Protein AF-A0A3N9N6G2-F1 (afdb_monomer_lite)

Radius of gyration: 34.11 Å; chains: 1; bounding box: 82×52×96 Å

pLDDT: mean 83.51, std 13.24, range [39.28, 97.5]

Foldseek 3Di:
DPPDDPDPVLVVQLVVQLVLLVVVVVVLVVVVVVCVVVVHDDDPLSVVVSVVLSVLLSVLLSVLLCCLQPVLCVVQVDPVCVVCSVVVSVVVLVVSLVVSLVVVCVVCVVRDDPPDDPVVSNVSSVVSNVVSNVVSVVVVVVVVVVVVVVVVVVVVVVVVVVVVVVVVVVPDVVVVVVVVVVVVVVVVVVVVVVVD

Sequence (196 aa):
MISKYKINTHLTILFAALLLGLLFEVQTIVKMTDVIKMGKPIESSWILDSIWSFVVSVFVFYLTAAFNLFWKKHFFTSARFRKLNPMLIIAANILLFFMLSVLSTILFESRYDKQIPIIYYSFEIWITFLFAILFAHILIFIKKARTAEIDNAHLKEEKAKAELASLKEQISPHFLFNTLSSLSSVIRQDDKKSSL

Secondary structure (DSSP, 8-state):
---S----HHHHHHHHHHHHHHHHHHHHHHHHHHHHHTTPPPPHHHHHHHHHHHHHHHHHHHHHHHIIIIIHHHHH--GGGTTTHHHHHHHHHHHHHHHHHHHHHHHHHTT--TTS-HHHHHHHHHHHHHHHHHHHHHHHHHHHHHHHHHHHHHHHHHHHHHHHHHHHHHS-HHHHHHHHHHHHHHHHHHHHHTT-

Structure (mmCIF, N/CA/C/O backbone):
data_AF-A0A3N9N6G2-F1
#
_entry.id   AF-A0A3N9N6G2-F1
#
loop_
_atom_site.group_PDB
_atom_site.id
_atom_site.type_symbol
_atom_site.label_atom_id
_atom_site.label_alt_id
_atom_site.label_comp_id
_atom_site.label_asym_id
_atom_site.label_entity_id
_atom_site.label_seq_id
_atom_site.pdbx_PDB_ins_code
_atom_site.Cartn_x
_atom_site.Cartn_y
_atom_site.Cartn_z
_atom_site.occupancy
_atom_site.B_iso_or_equiv
_atom_site.auth_seq_id
_atom_site.auth_comp_id
_atom_site.auth_asym_id
_atom_site.auth_atom_id
_atom_site.pdbx_PDB_model_num
ATOM 1 N N . MET A 1 1 ? -28.207 0.114 9.275 1.00 39.28 1 MET A N 1
ATOM 2 C CA . MET A 1 1 ? -28.312 0.035 7.797 1.00 39.28 1 MET A CA 1
ATOM 3 C C . MET A 1 1 ? -27.064 0.641 7.112 1.00 39.28 1 MET A C 1
ATOM 5 O O . MET A 1 1 ? -27.195 1.523 6.280 1.00 39.28 1 MET A O 1
ATOM 9 N N . ILE A 1 2 ? -25.839 0.179 7.434 1.00 42.59 2 ILE A N 1
ATOM 10 C CA . ILE A 1 2 ? -24.564 0.715 6.877 1.00 42.59 2 ILE A CA 1
ATOM 11 C C . ILE A 1 2 ? -23.693 -0.438 6.340 1.00 42.59 2 ILE A C 1
ATOM 13 O O . ILE A 1 2 ? -22.539 -0.620 6.709 1.00 42.59 2 ILE A O 1
ATOM 17 N N . SER A 1 3 ? -24.271 -1.278 5.482 1.00 46.22 3 SER A N 1
ATOM 18 C CA . SER A 1 3 ? -23.558 -2.382 4.823 1.00 46.22 3 SER A CA 1
ATOM 19 C C . SER A 1 3 ? -23.883 -2.403 3.332 1.00 46.22 3 SER A C 1
ATOM 21 O O . SER A 1 3 ? -24.397 -3.393 2.820 1.00 46.22 3 SER A O 1
ATOM 23 N N . LYS A 1 4 ? -23.639 -1.290 2.627 1.00 43.94 4 LYS A N 1
ATOM 24 C CA . LYS A 1 4 ? -23.872 -1.237 1.172 1.00 43.94 4 LYS A CA 1
ATOM 25 C C . LYS A 1 4 ? -22.621 -1.133 0.304 1.00 43.94 4 LYS A C 1
ATOM 27 O O . LYS A 1 4 ? -22.723 -1.365 -0.888 1.00 43.94 4 LYS A O 1
ATOM 32 N N . TYR A 1 5 ? -21.437 -0.918 0.883 1.00 50.91 5 TYR A N 1
ATOM 33 C CA . TYR A 1 5 ? -20.182 -0.945 0.124 1.00 50.91 5 TYR A CA 1
ATOM 34 C C . TYR A 1 5 ? -19.070 -1.601 0.940 1.00 50.91 5 TYR A C 1
ATOM 36 O O . TYR A 1 5 ? -18.279 -0.939 1.614 1.00 50.91 5 TYR A O 1
ATOM 44 N N . LYS A 1 6 ? -19.004 -2.936 0.895 1.00 64.62 6 LYS A N 1
ATOM 45 C CA . LYS A 1 6 ? -17.801 -3.655 1.323 1.00 64.62 6 LYS A CA 1
ATOM 46 C C . LYS A 1 6 ? -16.747 -3.415 0.243 1.00 64.62 6 LYS A C 1
ATOM 48 O O . LYS A 1 6 ? -16.761 -4.078 -0.787 1.00 64.62 6 LYS A O 1
ATOM 53 N N . ILE A 1 7 ? -15.889 -2.415 0.449 1.00 72.94 7 ILE A N 1
ATOM 54 C CA . ILE A 1 7 ? -14.795 -2.085 -0.475 1.00 72.94 7 ILE A CA 1
ATOM 55 C C . ILE A 1 7 ? -13.968 -3.354 -0.715 1.00 72.94 7 ILE A C 1
ATOM 57 O O . ILE A 1 7 ? -13.361 -3.900 0.215 1.00 72.94 7 ILE A O 1
ATOM 61 N N . ASN A 1 8 ? -13.966 -3.837 -1.959 1.00 87.62 8 ASN A N 1
ATOM 62 C CA . ASN A 1 8 ? -13.168 -4.990 -2.349 1.00 87.62 8 ASN A CA 1
ATOM 63 C C . ASN A 1 8 ? -11.691 -4.585 -2.321 1.00 87.62 8 ASN A C 1
ATOM 65 O O . ASN A 1 8 ? -11.211 -3.895 -3.214 1.00 87.62 8 ASN A O 1
ATOM 69 N N . THR A 1 9 ? -10.974 -5.020 -1.283 1.00 89.50 9 THR A N 1
ATOM 70 C CA . THR A 1 9 ? -9.581 -4.609 -1.058 1.00 89.50 9 THR A CA 1
ATOM 71 C C . THR A 1 9 ? -8.663 -5.064 -2.200 1.00 89.50 9 THR A C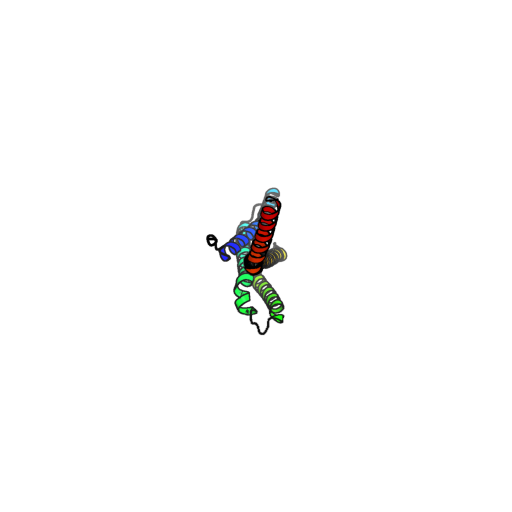 1
ATOM 73 O O . THR A 1 9 ? -7.745 -4.326 -2.533 1.00 89.50 9 THR A O 1
ATOM 76 N N . HIS A 1 10 ? -8.925 -6.205 -2.851 1.00 92.31 10 HIS A N 1
ATOM 77 C CA . HIS A 1 10 ? -8.147 -6.635 -4.023 1.00 92.31 10 HIS A CA 1
ATOM 78 C C . HIS A 1 10 ? -8.336 -5.691 -5.210 1.00 92.31 10 HIS A C 1
ATOM 80 O O . HIS A 1 10 ? -7.358 -5.303 -5.841 1.00 92.31 10 HIS A O 1
ATOM 86 N N . LEU A 1 11 ? -9.575 -5.261 -5.460 1.00 93.50 11 LEU A N 1
ATOM 87 C CA . LEU A 1 11 ? -9.868 -4.286 -6.508 1.00 93.50 11 LEU A CA 1
ATOM 88 C C . LEU A 1 11 ? -9.222 -2.928 -6.202 1.00 93.50 11 LEU A C 1
ATOM 90 O O . LEU A 1 11 ? -8.688 -2.291 -7.100 1.00 93.50 11 LEU A O 1
ATOM 94 N N . THR A 1 12 ? -9.213 -2.505 -4.934 1.00 93.94 12 THR A N 1
ATOM 95 C CA . THR A 1 12 ? -8.538 -1.265 -4.516 1.00 93.94 12 THR A CA 1
ATOM 96 C C . THR A 1 12 ? -7.026 -1.336 -4.731 1.00 93.94 12 THR A C 1
ATOM 98 O O . THR A 1 12 ? -6.439 -0.356 -5.179 1.00 93.94 12 THR A O 1
ATOM 101 N N . ILE A 1 13 ? -6.395 -2.483 -4.443 1.00 95.75 13 ILE A N 1
ATOM 102 C CA . ILE A 1 13 ? -4.966 -2.697 -4.723 1.00 95.75 13 ILE A CA 1
ATOM 103 C C . ILE A 1 13 ? -4.713 -2.634 -6.227 1.00 95.75 13 ILE A C 1
ATOM 105 O O . ILE A 1 13 ? -3.811 -1.920 -6.647 1.00 95.75 13 ILE A O 1
ATOM 109 N N . LEU A 1 14 ? -5.509 -3.349 -7.029 1.00 96.19 14 LEU A N 1
ATOM 110 C CA . LEU A 1 14 ? -5.346 -3.374 -8.482 1.00 96.19 14 LEU A CA 1
ATOM 111 C C . LEU A 1 14 ? -5.496 -1.972 -9.080 1.00 96.19 14 LEU A C 1
ATOM 113 O O . LEU A 1 14 ? -4.673 -1.563 -9.887 1.00 96.19 14 LEU A O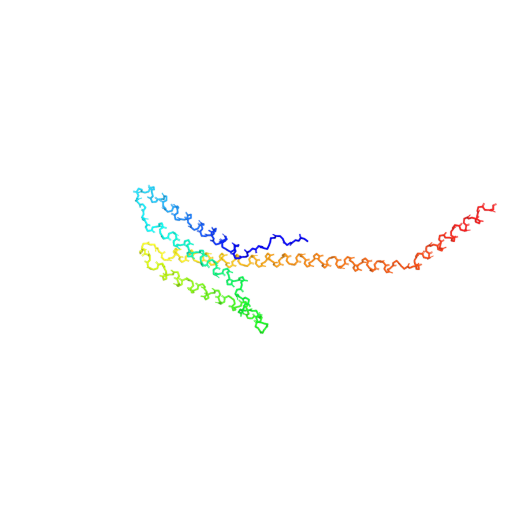 1
ATOM 117 N N . PHE A 1 15 ? -6.499 -1.210 -8.646 1.00 96.50 15 PHE A N 1
ATOM 118 C CA . PHE A 1 15 ? -6.701 0.158 -9.115 1.00 96.50 15 PHE A CA 1
ATOM 119 C C . PHE A 1 15 ? -5.511 1.067 -8.772 1.00 96.50 15 PHE A C 1
ATOM 121 O O . PHE A 1 15 ? -5.034 1.801 -9.631 1.00 96.50 15 PHE A O 1
ATOM 128 N N . ALA A 1 16 ? -4.983 0.978 -7.547 1.00 96.31 16 ALA A N 1
ATOM 129 C CA . ALA A 1 16 ? -3.791 1.729 -7.151 1.00 96.31 16 ALA A CA 1
ATOM 130 C C . ALA A 1 16 ? -2.538 1.307 -7.940 1.00 96.31 16 ALA A C 1
ATOM 132 O O . ALA A 1 16 ? -1.756 2.166 -8.341 1.00 96.31 16 ALA A O 1
ATOM 133 N N . ALA A 1 17 ? -2.379 0.007 -8.203 1.00 96.88 17 ALA A N 1
ATOM 134 C CA . ALA A 1 17 ? -1.288 -0.535 -9.008 1.00 96.88 17 ALA A CA 1
ATOM 135 C C . ALA A 1 17 ? -1.333 -0.003 -10.447 1.00 96.88 17 ALA A C 1
ATOM 137 O O . ALA A 1 17 ? -0.318 0.456 -10.959 1.00 96.88 17 ALA A O 1
ATOM 138 N N . LEU A 1 18 ? -2.517 -0.011 -11.072 1.00 97.06 18 LEU A N 1
ATOM 139 C CA . LEU A 1 18 ? -2.725 0.512 -12.425 1.00 97.06 18 LEU A CA 1
ATOM 140 C C . LEU A 1 18 ? -2.417 2.011 -12.499 1.00 97.06 18 LEU A C 1
ATOM 142 O O . LEU A 1 18 ? -1.742 2.443 -13.426 1.00 97.06 18 LEU A O 1
ATOM 146 N N . LEU A 1 19 ? -2.865 2.800 -11.517 1.00 96.12 19 LEU A N 1
ATOM 147 C CA . LEU A 1 19 ? -2.565 4.234 -11.468 1.00 96.12 19 LEU A CA 1
ATOM 148 C C . LEU A 1 19 ? -1.063 4.507 -11.351 1.00 96.12 19 LEU A C 1
ATOM 150 O O . LEU A 1 19 ? -0.551 5.369 -12.060 1.00 96.12 19 LEU A O 1
ATOM 154 N N . LEU A 1 20 ? -0.358 3.780 -10.479 1.00 94.62 20 LEU A N 1
ATOM 155 C CA . LEU A 1 20 ? 1.085 3.954 -10.324 1.00 94.62 20 LEU A CA 1
ATOM 156 C C . LEU A 1 20 ? 1.848 3.500 -11.576 1.00 94.62 20 LEU A C 1
ATOM 158 O O . LEU A 1 20 ? 2.748 4.207 -12.014 1.00 94.62 20 LEU A O 1
ATOM 162 N N . GLY A 1 21 ? 1.451 2.379 -12.184 1.00 93.25 21 GLY A N 1
ATOM 163 C CA . GLY A 1 21 ? 2.019 1.917 -13.452 1.00 93.25 21 GLY A CA 1
ATOM 164 C C . GLY A 1 21 ? 1.850 2.953 -14.566 1.00 93.25 21 GLY A C 1
ATOM 165 O O . GLY A 1 21 ? 2.810 3.286 -15.251 1.00 93.25 21 GLY A O 1
ATOM 166 N N . LEU A 1 22 ? 0.658 3.550 -14.697 1.00 94.06 22 LEU A N 1
ATOM 167 C CA . LEU A 1 22 ? 0.399 4.598 -15.694 1.00 94.06 22 LEU A CA 1
ATOM 168 C C . LEU A 1 22 ? 1.258 5.853 -15.472 1.00 94.06 22 LEU A C 1
ATOM 170 O O . LEU A 1 22 ? 1.594 6.536 -16.436 1.00 94.06 22 LEU A O 1
ATOM 174 N N . LEU A 1 23 ? 1.627 6.165 -14.224 1.00 91.94 23 LEU A N 1
ATOM 175 C CA . LEU A 1 23 ? 2.530 7.282 -13.933 1.00 91.94 23 LEU A CA 1
ATOM 176 C C . LEU A 1 23 ? 3.950 7.036 -14.455 1.00 91.94 23 LEU A C 1
ATOM 178 O O . LEU A 1 23 ? 4.598 7.992 -14.881 1.00 91.94 23 LEU A O 1
ATOM 182 N N . PHE A 1 24 ? 4.432 5.791 -14.460 1.00 87.44 24 PHE A N 1
ATOM 183 C CA . PHE A 1 24 ? 5.741 5.473 -15.035 1.00 87.44 24 PHE A CA 1
ATOM 184 C C . PHE A 1 24 ? 5.753 5.621 -16.559 1.00 87.44 24 PHE A C 1
ATOM 186 O O . PHE A 1 24 ? 6.722 6.150 -17.107 1.00 87.44 24 PHE A O 1
ATOM 193 N N . GLU A 1 25 ? 4.644 5.306 -17.233 1.00 89.38 25 GLU A N 1
ATOM 194 C CA . GLU A 1 25 ? 4.525 5.472 -18.691 1.00 89.38 25 GLU A CA 1
ATOM 195 C C . GLU A 1 25 ? 4.683 6.925 -19.157 1.00 89.38 25 GLU A C 1
ATOM 197 O O . GLU A 1 25 ? 5.152 7.179 -20.269 1.00 89.38 25 GLU A O 1
ATOM 202 N N . VAL A 1 26 ? 4.379 7.902 -18.295 1.00 88.81 26 VAL A N 1
ATOM 203 C CA . VAL A 1 26 ? 4.604 9.327 -18.592 1.00 88.81 26 VAL A CA 1
ATOM 204 C C . VAL A 1 26 ? 6.073 9.590 -18.936 1.00 88.81 26 VAL A C 1
ATOM 206 O O . VAL A 1 26 ? 6.361 10.373 -19.842 1.00 88.81 26 VAL A O 1
ATOM 209 N N . GLN A 1 27 ? 7.014 8.911 -18.272 1.00 82.06 27 GLN A N 1
ATOM 210 C CA . GLN A 1 27 ? 8.443 9.083 -18.544 1.00 82.06 27 GLN A CA 1
ATOM 211 C C . GLN A 1 27 ? 8.830 8.573 -19.936 1.00 82.06 27 GLN A C 1
ATOM 213 O O . GLN A 1 27 ? 9.633 9.215 -20.617 1.00 82.06 27 GLN A O 1
ATOM 218 N N . THR A 1 28 ? 8.258 7.452 -20.384 1.00 82.94 28 THR A N 1
ATOM 219 C CA . THR A 1 28 ? 8.511 6.928 -21.734 1.00 82.94 28 THR A CA 1
ATOM 220 C C . THR A 1 28 ? 7.926 7.841 -22.802 1.00 82.94 28 THR A C 1
ATOM 222 O O . THR A 1 28 ? 8.599 8.13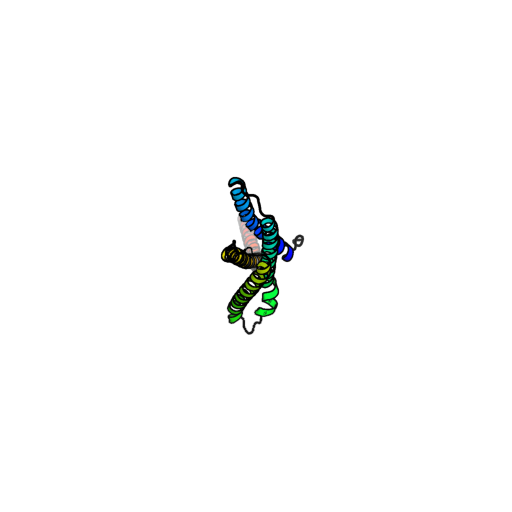0 -23.792 1.00 82.94 28 THR A O 1
ATOM 225 N N . ILE A 1 29 ? 6.719 8.367 -22.581 1.00 86.56 29 ILE A N 1
ATOM 226 C CA . ILE A 1 29 ? 6.085 9.317 -23.505 1.00 86.56 29 ILE A CA 1
ATOM 227 C C . ILE A 1 29 ? 6.966 10.558 -23.677 1.00 86.56 29 ILE A C 1
ATOM 229 O O . ILE A 1 29 ? 7.237 10.961 -24.807 1.00 86.56 29 ILE A O 1
ATOM 233 N N . VAL A 1 30 ? 7.480 11.133 -22.583 1.00 87.00 30 VAL A N 1
ATOM 234 C CA . VAL A 1 30 ? 8.389 12.291 -22.646 1.00 87.00 30 VAL A CA 1
ATOM 235 C C . VAL A 1 30 ? 9.632 11.968 -23.482 1.00 87.00 30 VAL A C 1
ATOM 237 O O . VAL A 1 30 ? 9.939 12.708 -24.419 1.00 87.00 30 VAL A O 1
ATOM 240 N N . LYS A 1 31 ? 10.285 10.823 -23.237 1.00 82.12 31 LYS A N 1
ATOM 241 C CA . LYS A 1 31 ? 11.450 10.380 -24.025 1.00 82.12 31 LYS A CA 1
ATOM 242 C C . LYS A 1 31 ? 11.126 10.245 -25.514 1.00 82.12 31 LYS A C 1
ATOM 244 O O . LYS A 1 31 ? 11.892 10.718 -26.350 1.00 82.12 31 LYS A O 1
ATOM 249 N N . MET A 1 32 ? 9.982 9.648 -25.850 1.00 83.88 32 MET A N 1
ATOM 250 C CA . MET A 1 32 ? 9.528 9.530 -27.238 1.00 83.88 32 MET A CA 1
ATOM 251 C C . MET A 1 32 ? 9.344 10.908 -27.880 1.00 83.88 32 MET A C 1
ATOM 253 O O . MET A 1 32 ? 9.795 11.113 -29.005 1.00 83.88 32 MET A O 1
ATOM 257 N N . THR A 1 33 ? 8.755 11.880 -27.171 1.00 86.81 33 THR A N 1
ATOM 258 C CA . THR A 1 33 ? 8.595 13.237 -27.721 1.00 86.81 33 THR A CA 1
ATOM 259 C C . THR A 1 33 ? 9.925 13.925 -28.007 1.00 86.81 33 THR A C 1
ATOM 261 O O . THR A 1 33 ? 10.044 14.612 -29.021 1.00 86.81 33 THR A O 1
ATOM 264 N N . ASP A 1 34 ? 10.939 13.727 -27.168 1.00 86.81 34 ASP A N 1
ATOM 265 C CA . ASP A 1 34 ? 12.257 14.328 -27.377 1.00 86.81 34 ASP A CA 1
ATOM 266 C C . ASP A 1 34 ? 12.996 13.694 -28.559 1.00 86.81 34 ASP A C 1
ATOM 268 O O . ASP A 1 34 ? 13.621 14.397 -29.351 1.00 86.81 34 ASP A O 1
ATOM 272 N N . VAL A 1 35 ? 12.853 12.384 -28.753 1.00 86.94 35 VAL A N 1
ATOM 273 C CA . VAL A 1 35 ? 13.439 11.654 -29.891 1.00 86.94 35 VAL A CA 1
ATOM 274 C C . VAL A 1 35 ? 12.811 12.095 -31.214 1.00 86.94 35 VAL A C 1
ATOM 276 O O . VAL A 1 35 ? 13.534 12.345 -32.182 1.00 86.94 35 VAL A O 1
ATOM 279 N N . ILE A 1 36 ? 11.487 12.280 -31.237 1.00 88.88 36 ILE A N 1
ATOM 280 C CA . ILE A 1 36 ? 10.770 12.825 -32.400 1.00 88.88 36 ILE A CA 1
ATOM 281 C C . ILE A 1 36 ? 11.268 14.241 -32.720 1.00 88.88 36 ILE A C 1
ATOM 283 O O . ILE A 1 36 ? 11.538 14.544 -33.882 1.00 88.88 36 ILE A O 1
ATOM 287 N N . LYS A 1 37 ? 11.447 15.106 -31.708 1.00 91.44 37 LYS A N 1
ATOM 288 C CA . LYS A 1 37 ? 12.005 16.462 -31.901 1.00 91.44 37 LYS A CA 1
ATOM 289 C C . LYS A 1 37 ? 13.426 16.438 -32.471 1.00 91.44 37 LYS A C 1
ATOM 291 O O . LYS A 1 37 ? 13.803 17.360 -33.185 1.00 91.44 37 LYS A O 1
ATOM 296 N N . MET A 1 38 ? 14.202 15.394 -32.181 1.00 90.75 38 MET A N 1
ATOM 297 C CA . MET A 1 38 ? 15.539 15.175 -32.747 1.00 90.75 38 MET A CA 1
ATOM 298 C C . MET A 1 38 ? 15.516 14.584 -34.169 1.00 90.75 38 MET A C 1
ATOM 300 O O . MET A 1 38 ? 16.581 14.309 -34.721 1.00 90.75 38 MET A O 1
ATOM 304 N N . GLY A 1 39 ? 14.338 14.358 -34.763 1.00 90.38 39 GLY A N 1
ATOM 305 C CA . GLY A 1 39 ? 14.191 13.786 -36.106 1.00 90.38 39 GLY A CA 1
ATOM 306 C C . GLY A 1 39 ? 14.578 12.307 -36.200 1.00 90.38 39 GLY A C 1
ATOM 307 O O . GLY A 1 39 ? 14.798 11.801 -37.300 1.00 90.38 39 GLY A O 1
ATOM 308 N N . LYS A 1 40 ? 14.692 11.611 -35.062 1.00 86.56 40 LYS A N 1
ATOM 309 C CA . LYS A 1 40 ? 15.024 10.185 -35.013 1.00 86.56 40 LYS A CA 1
ATOM 310 C C . LYS A 1 40 ? 13.747 9.334 -35.040 1.00 86.56 40 LYS A C 1
ATOM 312 O O . LYS A 1 40 ? 12.744 9.732 -34.443 1.00 86.56 40 LYS A O 1
ATOM 317 N N . PRO A 1 41 ? 13.761 8.167 -35.707 1.00 85.69 41 PRO A N 1
ATOM 318 C CA . PRO A 1 41 ? 12.630 7.248 -35.674 1.00 85.69 41 PRO A CA 1
ATOM 319 C C . PRO A 1 41 ? 12.453 6.651 -34.272 1.00 85.69 41 PRO A C 1
ATOM 321 O O . PRO A 1 41 ? 13.425 6.441 -33.549 1.00 85.69 41 PRO A O 1
ATOM 324 N N . ILE A 1 42 ? 11.203 6.361 -33.904 1.00 82.69 42 ILE A N 1
ATOM 325 C CA . ILE A 1 42 ? 10.883 5.630 -32.673 1.00 82.69 42 ILE A CA 1
ATOM 326 C C . ILE A 1 42 ? 11.155 4.148 -32.916 1.00 82.69 42 ILE A C 1
ATOM 328 O O . ILE A 1 42 ? 10.636 3.566 -33.870 1.00 82.69 42 ILE A O 1
ATOM 332 N N . GLU A 1 43 ? 11.937 3.529 -32.041 1.00 81.81 43 GLU A N 1
ATOM 333 C CA . GLU A 1 43 ? 12.186 2.093 -32.097 1.00 81.81 43 GLU A CA 1
ATOM 334 C C . GLU A 1 43 ? 10.979 1.315 -31.553 1.00 81.81 43 GLU A C 1
ATOM 336 O O . GLU A 1 43 ? 10.415 1.646 -30.508 1.00 81.81 43 GLU A O 1
ATOM 341 N N . SER A 1 44 ? 10.575 0.244 -32.242 1.00 77.75 44 SER A N 1
ATOM 342 C CA . SER A 1 44 ? 9.434 -0.588 -31.830 1.00 77.75 44 SER A CA 1
ATOM 343 C C . SER A 1 44 ? 9.658 -1.317 -30.499 1.00 77.75 44 SER A C 1
ATOM 345 O O . SER A 1 44 ? 8.689 -1.671 -29.827 1.00 77.75 44 SER A O 1
ATOM 347 N N . SER A 1 45 ? 10.918 -1.532 -30.110 1.00 80.38 45 SER A N 1
ATOM 348 C CA . SER A 1 45 ? 11.315 -2.088 -28.810 1.00 80.38 45 SER A CA 1
ATOM 349 C C . SER A 1 45 ? 10.778 -1.251 -27.652 1.00 80.38 45 SER A C 1
ATOM 351 O O . SER A 1 45 ? 10.241 -1.812 -26.703 1.00 80.38 45 SER A O 1
ATOM 353 N N . TRP A 1 46 ? 10.789 0.080 -27.765 1.00 80.75 46 TRP A N 1
ATOM 354 C CA . TRP A 1 46 ? 10.422 0.967 -26.656 1.00 80.75 46 TRP A CA 1
ATOM 355 C C . TRP A 1 46 ? 8.967 0.809 -26.224 1.00 80.75 46 TRP A C 1
ATOM 357 O O . TRP A 1 46 ? 8.668 0.874 -25.037 1.00 80.75 46 TRP A O 1
ATOM 367 N N . ILE A 1 47 ? 8.056 0.575 -27.174 1.00 82.75 47 ILE A N 1
ATOM 368 C CA . ILE A 1 47 ? 6.636 0.346 -26.872 1.00 82.75 47 ILE A CA 1
ATOM 369 C C . ILE A 1 47 ? 6.467 -0.982 -26.127 1.00 82.75 47 ILE A C 1
ATOM 371 O O . ILE A 1 47 ? 5.730 -1.056 -25.143 1.00 82.75 47 ILE A O 1
ATOM 375 N N . LEU A 1 48 ? 7.154 -2.030 -26.585 1.00 83.69 48 LEU A N 1
ATOM 376 C CA . LEU A 1 48 ? 7.097 -3.350 -25.960 1.00 83.69 48 LEU A CA 1
ATOM 377 C C . LEU A 1 48 ? 7.720 -3.342 -24.559 1.00 83.69 48 LEU A C 1
ATOM 379 O O . LEU A 1 48 ? 7.177 -3.988 -23.661 1.00 83.69 48 LEU A O 1
ATOM 383 N N . ASP A 1 49 ? 8.806 -2.596 -24.366 1.00 82.00 49 ASP A N 1
ATOM 384 C CA . ASP A 1 49 ? 9.476 -2.437 -23.074 1.00 82.00 49 ASP A CA 1
ATOM 385 C C . ASP A 1 49 ? 8.620 -1.639 -22.091 1.00 82.00 49 ASP A C 1
ATOM 387 O O . ASP A 1 49 ? 8.532 -2.010 -20.922 1.00 82.00 49 ASP A O 1
ATOM 391 N N . SER A 1 50 ? 7.916 -0.609 -22.569 1.00 85.62 50 SER A N 1
ATOM 392 C CA . SER A 1 50 ? 6.924 0.137 -21.786 1.00 85.62 50 SER A CA 1
ATOM 393 C C . SER A 1 50 ? 5.789 -0.761 -21.303 1.00 85.62 50 SER A C 1
ATOM 395 O O . SER A 1 50 ? 5.551 -0.885 -20.106 1.00 85.62 50 SER A O 1
ATOM 397 N N . ILE A 1 51 ? 5.133 -1.483 -22.219 1.00 88.62 51 ILE A N 1
ATOM 398 C CA . ILE A 1 51 ? 4.046 -2.409 -21.859 1.00 88.62 51 ILE A CA 1
ATOM 399 C C . ILE A 1 51 ? 4.539 -3.454 -20.852 1.00 88.62 51 ILE A C 1
ATOM 401 O O . ILE A 1 51 ? 3.822 -3.812 -19.916 1.00 88.62 51 ILE A O 1
ATOM 405 N N . TRP A 1 52 ? 5.764 -3.948 -21.027 1.00 87.44 52 TRP A N 1
ATOM 406 C CA . TRP A 1 52 ? 6.353 -4.905 -20.102 1.00 87.44 52 TRP A CA 1
ATOM 407 C C . TRP A 1 52 ? 6.619 -4.292 -18.722 1.00 87.44 52 TRP A C 1
ATOM 409 O O . TRP A 1 52 ? 6.237 -4.894 -17.716 1.00 87.44 52 TRP A O 1
ATOM 419 N N . SER A 1 53 ? 7.189 -3.086 -18.662 1.00 86.75 53 SER A N 1
ATOM 420 C CA . SER A 1 53 ? 7.425 -2.367 -17.404 1.00 86.75 53 SER A CA 1
ATOM 421 C C . SER A 1 53 ? 6.130 -2.092 -16.651 1.00 86.75 53 SER A C 1
ATOM 423 O O . SER A 1 53 ? 6.029 -2.380 -15.456 1.00 86.75 53 SER A O 1
ATOM 425 N N . PHE A 1 54 ? 5.083 -1.675 -17.364 1.00 91.88 54 PHE A N 1
ATOM 426 C CA . PHE A 1 54 ? 3.740 -1.527 -16.814 1.00 91.88 54 PHE A CA 1
ATOM 427 C C . PHE A 1 54 ? 3.225 -2.820 -16.166 1.00 91.88 54 PHE A C 1
ATOM 429 O O . PHE A 1 54 ? 2.746 -2.817 -15.031 1.00 91.88 54 PHE A O 1
ATOM 436 N N . VAL A 1 55 ? 3.335 -3.955 -16.861 1.00 92.31 55 VAL A N 1
ATOM 437 C CA . VAL A 1 55 ? 2.874 -5.249 -16.334 1.00 92.31 55 VAL A CA 1
ATOM 438 C C . VAL A 1 55 ? 3.676 -5.657 -15.095 1.00 92.31 55 VAL A C 1
ATOM 440 O O . VAL A 1 55 ? 3.089 -6.096 -14.099 1.00 92.31 55 VAL A O 1
ATOM 443 N N . VAL A 1 56 ? 5.001 -5.491 -15.124 1.00 90.50 56 VAL A N 1
ATOM 444 C CA . VAL A 1 56 ? 5.878 -5.836 -13.997 1.00 90.50 56 VAL A CA 1
ATOM 445 C C . VAL A 1 56 ? 5.607 -4.938 -12.791 1.00 90.50 56 VAL A C 1
ATOM 447 O O . VAL A 1 56 ? 5.482 -5.455 -11.679 1.00 90.50 56 VAL A O 1
ATOM 450 N N . SER A 1 57 ? 5.453 -3.626 -12.975 1.00 92.38 57 SER A N 1
ATOM 451 C CA . SER A 1 57 ? 5.162 -2.695 -11.877 1.00 92.38 57 SER A CA 1
ATOM 452 C C . SER A 1 57 ? 3.810 -2.997 -11.225 1.00 92.38 57 SER A C 1
ATOM 454 O O . SER A 1 57 ? 3.727 -3.091 -9.995 1.00 92.38 57 SER A O 1
ATOM 456 N N . VAL A 1 58 ? 2.767 -3.277 -12.016 1.00 95.50 58 VAL A N 1
ATOM 457 C CA . VAL A 1 58 ? 1.452 -3.691 -11.499 1.00 95.50 58 VAL A CA 1
ATOM 458 C C . VAL A 1 58 ? 1.562 -4.985 -10.687 1.00 95.50 58 VAL A C 1
ATOM 460 O O . VAL A 1 58 ? 1.000 -5.085 -9.591 1.00 95.50 58 VAL A O 1
ATOM 463 N N . PHE A 1 59 ? 2.316 -5.967 -11.187 1.00 94.75 59 PHE A N 1
ATOM 464 C CA . PHE A 1 59 ? 2.537 -7.243 -10.508 1.00 94.75 59 PHE A CA 1
ATOM 465 C C . PHE A 1 59 ? 3.305 -7.085 -9.186 1.00 94.75 59 PHE A C 1
ATOM 467 O O . PHE A 1 59 ? 2.856 -7.580 -8.146 1.00 94.75 59 PHE A O 1
ATOM 474 N N . VAL A 1 60 ? 4.423 -6.353 -9.199 1.00 94.50 60 VAL A N 1
ATOM 475 C CA . VAL A 1 60 ? 5.251 -6.063 -8.015 1.00 94.50 60 VAL A CA 1
ATOM 476 C C . VAL A 1 60 ? 4.437 -5.323 -6.960 1.00 94.50 60 VAL A C 1
ATOM 478 O O . VAL A 1 60 ? 4.459 -5.705 -5.782 1.00 94.50 60 VAL A O 1
ATOM 481 N N . PHE A 1 61 ? 3.676 -4.303 -7.367 1.00 97.12 61 PHE A N 1
ATOM 482 C CA . PHE A 1 61 ? 2.810 -3.554 -6.462 1.00 97.12 61 PHE A CA 1
ATOM 483 C C . PHE A 1 61 ? 1.768 -4.468 -5.820 1.00 97.12 61 PHE A C 1
ATOM 485 O O . PHE A 1 61 ? 1.614 -4.475 -4.594 1.00 97.12 61 PHE A O 1
ATOM 492 N N . TYR A 1 62 ? 1.068 -5.265 -6.633 1.00 96.12 62 TYR A N 1
ATOM 493 C CA . TYR A 1 62 ? 0.016 -6.152 -6.152 1.00 96.12 62 TYR A CA 1
ATOM 494 C C . TYR A 1 62 ? 0.553 -7.170 -5.146 1.00 96.12 62 TYR A C 1
ATOM 496 O O . TYR A 1 62 ? -0.014 -7.293 -4.059 1.00 96.12 62 TYR A O 1
ATOM 504 N N . LEU A 1 63 ? 1.657 -7.860 -5.455 1.00 95.94 63 LEU A N 1
ATOM 505 C CA . LEU A 1 63 ? 2.257 -8.840 -4.545 1.00 95.94 63 LEU A CA 1
ATOM 506 C C . LEU A 1 63 ? 2.710 -8.206 -3.230 1.00 95.94 63 LEU A C 1
ATOM 508 O O . LEU A 1 63 ? 2.410 -8.728 -2.154 1.00 95.94 63 LEU A O 1
ATOM 512 N N . THR A 1 64 ? 3.379 -7.057 -3.302 1.00 96.62 64 THR A N 1
ATOM 513 C CA . THR A 1 64 ? 3.887 -6.352 -2.117 1.00 96.62 64 THR A CA 1
ATOM 514 C C . THR A 1 64 ? 2.746 -5.865 -1.223 1.00 96.62 64 THR A C 1
ATOM 516 O O . THR A 1 64 ? 2.770 -6.055 0.001 1.00 96.62 64 THR A O 1
ATOM 519 N N . ALA A 1 65 ? 1.699 -5.286 -1.816 1.00 96.50 65 ALA A N 1
ATOM 520 C CA . ALA A 1 65 ? 0.518 -4.841 -1.085 1.00 96.50 65 ALA A CA 1
ATOM 521 C C . ALA A 1 65 ? -0.274 -6.029 -0.512 1.00 96.50 65 ALA A C 1
ATOM 523 O O . ALA A 1 65 ? -0.682 -5.993 0.653 1.00 96.50 65 ALA A O 1
ATOM 524 N N . ALA A 1 66 ? -0.454 -7.105 -1.283 1.00 94.69 66 ALA A N 1
ATOM 525 C CA . ALA A 1 66 ? -1.155 -8.312 -0.847 1.00 94.69 66 ALA A CA 1
ATOM 526 C C . ALA A 1 66 ? -0.441 -8.996 0.326 1.00 94.69 66 ALA A C 1
ATOM 528 O O . ALA A 1 66 ? -1.091 -9.363 1.313 1.00 94.69 66 ALA A O 1
ATOM 529 N N . PHE A 1 67 ? 0.892 -9.086 0.278 1.00 94.81 67 PHE A N 1
ATOM 530 C CA . PHE A 1 67 ? 1.698 -9.581 1.389 1.00 94.81 67 PHE A CA 1
ATOM 531 C C . PHE A 1 67 ? 1.439 -8.771 2.667 1.00 94.81 67 PHE A C 1
ATOM 533 O O . PHE A 1 67 ? 1.106 -9.332 3.718 1.00 94.81 67 PHE A O 1
ATOM 540 N N . ASN A 1 68 ? 1.507 -7.441 2.566 1.00 93.94 68 ASN A N 1
ATOM 541 C CA . ASN A 1 68 ? 1.363 -6.545 3.711 1.00 93.94 68 ASN A CA 1
ATOM 542 C C . ASN A 1 68 ? -0.074 -6.429 4.248 1.00 93.94 68 ASN A C 1
ATOM 544 O O . ASN A 1 68 ? -0.250 -6.087 5.424 1.00 93.94 68 ASN A O 1
ATOM 548 N N . LEU A 1 69 ? -1.095 -6.711 3.435 1.00 91.69 69 LEU A N 1
ATOM 549 C CA . LEU A 1 69 ? -2.507 -6.624 3.826 1.00 91.69 69 LEU A CA 1
ATOM 550 C C . LEU A 1 69 ? -3.085 -7.956 4.317 1.00 91.69 69 LEU A C 1
ATOM 552 O O . LEU A 1 69 ? -3.859 -7.959 5.282 1.00 91.69 69 LEU A O 1
ATOM 556 N N . PHE A 1 70 ? -2.708 -9.072 3.691 1.00 90.88 70 PHE A N 1
ATOM 557 C CA . PHE A 1 70 ? -3.353 -10.372 3.901 1.00 90.88 70 PHE A CA 1
ATOM 558 C C . PHE A 1 70 ? -2.398 -11.422 4.464 1.00 90.88 70 PHE A C 1
ATOM 560 O O . PHE A 1 70 ? -2.667 -12.002 5.522 1.00 90.88 70 PHE A O 1
ATOM 567 N N . TRP A 1 71 ? -1.276 -11.668 3.786 1.00 86.31 71 TRP A N 1
ATOM 568 C CA . TRP A 1 71 ? -0.435 -12.829 4.086 1.00 86.31 71 TRP A CA 1
ATOM 569 C C . TRP A 1 71 ? 0.376 -12.665 5.363 1.00 86.31 71 TRP A C 1
ATOM 571 O O . TRP A 1 71 ? 0.490 -13.626 6.122 1.00 86.31 71 TRP A O 1
ATOM 581 N N . LYS A 1 72 ? 0.831 -11.449 5.699 1.00 84.81 72 LYS A N 1
ATOM 582 C CA . LYS A 1 72 ? 1.619 -11.228 6.925 1.00 84.81 72 LYS A CA 1
ATOM 583 C C . LYS A 1 72 ? 0.914 -11.698 8.197 1.00 84.81 72 LYS A C 1
ATOM 585 O O . LYS A 1 72 ? 1.572 -12.054 9.166 1.00 84.81 72 LYS A O 1
ATOM 590 N N . LYS A 1 73 ? -0.425 -11.713 8.206 1.00 83.50 73 LYS A N 1
ATOM 591 C CA . LYS A 1 73 ? -1.193 -12.190 9.359 1.00 83.50 73 LYS A CA 1
ATOM 592 C C . LYS A 1 73 ? -1.028 -13.693 9.569 1.00 83.50 73 LYS A C 1
ATOM 594 O O . LYS A 1 73 ? -0.899 -14.105 10.711 1.00 83.50 73 LYS A O 1
ATOM 599 N N . HIS A 1 74 ? -0.967 -14.482 8.500 1.00 80.25 74 HIS A N 1
ATOM 600 C CA . HIS A 1 74 ? -0.799 -15.934 8.593 1.00 80.25 74 HIS A CA 1
ATOM 601 C C . HIS A 1 74 ? 0.585 -16.316 9.130 1.00 80.25 74 HIS A C 1
ATOM 603 O O . HIS A 1 74 ? 0.703 -17.275 9.882 1.00 80.25 74 HIS A O 1
ATOM 609 N N . PHE A 1 75 ? 1.615 -15.532 8.803 1.00 74.75 75 PHE A N 1
ATOM 610 C CA . PHE A 1 75 ? 2.996 -15.835 9.184 1.00 74.75 75 PHE A CA 1
ATOM 611 C C . PHE A 1 75 ? 3.447 -15.169 10.498 1.00 74.75 75 PHE A C 1
ATOM 613 O O . PHE A 1 75 ? 4.248 -15.746 11.227 1.00 74.75 75 PHE A O 1
ATOM 620 N N . PHE A 1 76 ? 2.936 -13.975 10.832 1.00 77.38 76 PHE A N 1
ATOM 621 C CA . PHE A 1 76 ? 3.526 -13.110 11.869 1.00 77.38 76 PHE A CA 1
ATOM 622 C C . PHE A 1 76 ? 2.531 -12.599 12.932 1.00 77.38 76 PHE A C 1
ATOM 624 O O . PHE A 1 76 ? 2.753 -11.537 13.511 1.00 77.38 76 PHE A O 1
ATOM 631 N N . THR A 1 77 ? 1.422 -13.301 13.212 1.00 70.94 77 THR A N 1
ATOM 632 C CA . THR A 1 77 ? 0.498 -12.932 14.322 1.00 70.94 77 THR A CA 1
ATOM 633 C C . THR A 1 77 ? 0.571 -13.835 15.552 1.00 70.94 77 THR A C 1
ATOM 635 O O . THR A 1 77 ? -0.172 -13.627 16.511 1.00 70.94 77 THR A O 1
ATOM 638 N N . SER A 1 78 ? 1.516 -14.774 15.595 1.00 73.56 78 SER A N 1
ATOM 639 C CA . SER A 1 78 ? 1.719 -15.651 16.750 1.00 73.56 78 SER A CA 1
ATOM 640 C C . SER A 1 78 ? 1.955 -14.856 18.041 1.00 73.56 78 SER A C 1
ATOM 642 O O . SER A 1 78 ? 2.895 -14.064 18.140 1.00 73.56 78 SER A O 1
ATOM 644 N N . ALA A 1 79 ? 1.126 -15.105 19.063 1.00 73.56 79 ALA A N 1
ATOM 645 C CA . ALA A 1 79 ? 1.210 -14.424 20.360 1.00 73.56 79 ALA A CA 1
ATOM 646 C C . ALA A 1 79 ? 2.560 -14.647 21.066 1.00 73.56 79 ALA A C 1
ATOM 648 O O . ALA A 1 79 ? 3.033 -13.759 21.774 1.00 73.56 79 ALA A O 1
ATOM 649 N N . ARG A 1 80 ? 3.201 -15.796 20.805 1.00 75.94 80 ARG A N 1
ATOM 650 C CA . ARG A 1 80 ? 4.509 -16.202 21.342 1.00 75.94 80 ARG A CA 1
ATOM 651 C C . ARG A 1 80 ? 5.652 -15.249 20.965 1.00 75.94 80 ARG A C 1
ATOM 653 O O . ARG A 1 80 ? 6.557 -15.060 21.767 1.00 75.94 80 ARG A O 1
ATOM 660 N N . PHE A 1 81 ? 5.603 -14.618 19.789 1.00 73.38 81 PHE A N 1
ATOM 661 C CA . PHE A 1 81 ? 6.707 -13.806 19.252 1.00 73.38 81 PHE A CA 1
ATOM 662 C C . PHE A 1 81 ? 6.320 -12.342 19.010 1.00 73.38 81 PHE A C 1
ATOM 664 O O . PHE A 1 81 ? 6.941 -11.647 18.211 1.00 73.38 81 PHE A O 1
ATOM 671 N N . ARG A 1 82 ? 5.320 -11.833 19.744 1.00 78.31 82 ARG A N 1
ATOM 672 C CA . ARG A 1 82 ? 4.727 -10.499 19.532 1.00 78.31 82 ARG A CA 1
ATOM 673 C C . ARG A 1 82 ? 5.749 -9.358 19.414 1.00 78.31 82 ARG A C 1
ATOM 675 O O . ARG A 1 82 ? 5.550 -8.470 18.592 1.00 78.31 82 ARG A O 1
ATOM 682 N N . LYS A 1 83 ? 6.831 -9.389 20.205 1.00 81.69 83 LYS A N 1
ATOM 683 C CA . LYS A 1 83 ? 7.907 -8.377 20.173 1.00 81.69 83 LYS A CA 1
ATOM 684 C C . LYS A 1 83 ? 8.829 -8.496 18.947 1.00 81.69 83 LYS A C 1
ATOM 686 O O . LYS A 1 83 ? 9.366 -7.488 18.511 1.00 81.69 83 LYS A O 1
ATOM 691 N N . LEU A 1 84 ? 8.989 -9.697 18.386 1.00 83.62 84 LEU A N 1
ATOM 692 C CA . LEU A 1 84 ? 9.840 -9.970 17.218 1.00 83.62 84 LEU A CA 1
ATOM 693 C C . LEU A 1 84 ? 9.094 -9.795 15.888 1.00 83.62 84 LEU A C 1
ATOM 695 O O . LEU A 1 84 ? 9.720 -9.511 14.871 1.00 83.62 84 LEU A O 1
ATOM 699 N N . ASN A 1 85 ? 7.762 -9.906 15.890 1.00 86.25 85 ASN A N 1
ATOM 700 C CA . ASN A 1 85 ? 6.919 -9.752 14.700 1.00 86.25 85 ASN A CA 1
ATOM 701 C C . ASN A 1 85 ? 7.255 -8.528 13.816 1.00 86.25 85 ASN A C 1
ATOM 703 O O . ASN A 1 85 ? 7.340 -8.722 12.606 1.00 86.25 85 ASN A O 1
ATOM 707 N N . PRO A 1 86 ? 7.477 -7.294 14.327 1.00 86.94 86 PRO A N 1
ATOM 708 C CA . PRO A 1 86 ? 7.832 -6.170 13.455 1.00 86.94 86 PRO A CA 1
ATOM 709 C C . PRO A 1 86 ? 9.175 -6.373 12.739 1.00 86.94 86 PRO A C 1
ATOM 711 O O . PRO A 1 86 ? 9.261 -6.119 11.541 1.00 86.94 86 PRO A O 1
ATOM 714 N N . MET A 1 87 ? 10.194 -6.891 13.431 1.00 88.94 87 MET A N 1
ATOM 715 C CA . MET A 1 87 ? 11.503 -7.174 12.834 1.00 88.94 87 MET A CA 1
ATOM 716 C C . MET A 1 87 ? 11.402 -8.268 11.764 1.00 88.94 87 MET A C 1
ATOM 718 O O . MET A 1 87 ? 11.968 -8.127 10.684 1.00 88.94 87 MET A O 1
ATOM 722 N N . LEU A 1 88 ? 10.617 -9.318 12.025 1.00 90.12 88 LEU A N 1
ATOM 723 C CA . LEU A 1 88 ? 10.371 -10.396 11.065 1.00 90.12 88 LEU A CA 1
ATOM 724 C C . LEU A 1 88 ? 9.610 -9.911 9.822 1.00 90.12 88 LEU A C 1
ATOM 726 O O . LEU A 1 88 ? 9.933 -10.318 8.711 1.00 90.12 88 LEU A O 1
ATOM 730 N N . ILE A 1 89 ? 8.636 -9.008 9.984 1.00 91.00 89 ILE A N 1
ATOM 731 C CA . ILE A 1 89 ? 7.902 -8.409 8.858 1.00 91.00 89 ILE A CA 1
ATOM 732 C C . ILE A 1 89 ? 8.826 -7.528 8.011 1.00 91.00 89 ILE A C 1
ATOM 734 O O . ILE A 1 89 ? 8.726 -7.553 6.784 1.00 91.00 89 ILE A O 1
ATOM 738 N N . ILE A 1 90 ? 9.715 -6.753 8.639 1.00 92.06 90 ILE A N 1
ATOM 739 C CA . ILE A 1 90 ? 10.709 -5.944 7.920 1.00 92.06 90 ILE A CA 1
ATOM 740 C C . ILE A 1 90 ? 11.659 -6.862 7.148 1.00 92.06 90 ILE A C 1
ATOM 742 O O . ILE A 1 90 ? 11.814 -6.686 5.943 1.00 92.06 90 ILE A O 1
ATOM 746 N N . ALA A 1 91 ? 12.217 -7.886 7.800 1.00 93.12 91 ALA A N 1
ATOM 747 C CA . ALA A 1 91 ? 13.092 -8.863 7.153 1.00 93.12 91 ALA A CA 1
ATOM 748 C C . ALA A 1 91 ? 12.400 -9.575 5.978 1.00 93.12 91 ALA A C 1
ATOM 750 O O . ALA A 1 91 ? 12.995 -9.731 4.916 1.00 93.12 91 ALA A O 1
ATOM 751 N N . ALA A 1 92 ? 11.125 -9.942 6.127 1.00 93.50 92 ALA A N 1
ATOM 752 C CA . ALA A 1 92 ? 10.349 -10.563 5.059 1.00 93.50 92 ALA A CA 1
ATOM 753 C C . ALA A 1 92 ? 10.076 -9.607 3.885 1.00 93.50 92 ALA A C 1
ATOM 755 O O . ALA A 1 92 ? 10.123 -10.040 2.739 1.00 93.50 92 ALA A O 1
ATOM 756 N N . ASN A 1 93 ? 9.833 -8.316 4.141 1.00 94.56 93 ASN A N 1
ATOM 757 C CA . ASN A 1 93 ? 9.723 -7.319 3.070 1.00 94.56 93 ASN A CA 1
ATOM 758 C C . ASN A 1 93 ? 11.067 -7.104 2.363 1.00 94.56 93 ASN A C 1
ATOM 760 O O . ASN A 1 93 ? 11.085 -7.003 1.145 1.00 94.56 93 ASN A O 1
ATOM 764 N N . ILE A 1 94 ? 12.183 -7.080 3.096 1.00 94.69 94 ILE A N 1
ATOM 765 C CA . ILE A 1 94 ? 13.522 -6.994 2.494 1.00 94.69 94 ILE A CA 1
ATOM 766 C C . ILE A 1 94 ? 13.769 -8.212 1.598 1.00 94.69 94 ILE A C 1
ATOM 768 O O . ILE A 1 94 ? 14.157 -8.057 0.444 1.00 94.69 94 ILE A O 1
ATOM 772 N N . LEU A 1 95 ? 13.482 -9.420 2.087 1.00 94.94 95 LEU A N 1
ATOM 773 C CA . LEU A 1 95 ? 13.618 -10.642 1.295 1.00 94.94 95 LEU A CA 1
ATOM 774 C C . LEU A 1 95 ? 12.718 -10.619 0.051 1.00 94.94 95 LEU A C 1
ATOM 776 O O . LEU A 1 95 ? 13.183 -10.934 -1.041 1.00 94.94 95 LEU A O 1
ATOM 780 N N . LEU A 1 96 ? 11.455 -10.211 0.203 1.00 94.25 96 LEU A N 1
ATOM 781 C CA . LEU A 1 96 ? 10.514 -10.072 -0.909 1.00 94.25 96 LEU A CA 1
ATOM 782 C C . LEU A 1 96 ? 11.026 -9.067 -1.946 1.00 94.25 96 LEU A C 1
ATOM 784 O O . LEU A 1 96 ? 10.972 -9.351 -3.138 1.00 94.25 96 LEU A O 1
ATOM 788 N N . PHE A 1 97 ? 11.556 -7.928 -1.501 1.00 93.94 97 PHE A N 1
ATOM 789 C CA . PHE A 1 97 ? 12.159 -6.928 -2.373 1.00 93.94 97 PHE A CA 1
ATOM 790 C C . PHE A 1 97 ? 13.312 -7.515 -3.192 1.00 93.94 97 PHE A C 1
ATOM 792 O O . PHE A 1 97 ? 13.323 -7.373 -4.415 1.00 93.94 97 PHE A O 1
ATOM 799 N N . PHE A 1 98 ? 14.247 -8.219 -2.545 1.00 92.00 98 PHE A N 1
ATOM 800 C CA . PHE A 1 98 ? 15.355 -8.877 -3.241 1.00 92.00 98 PHE A CA 1
ATOM 801 C C . PHE A 1 98 ? 14.859 -9.933 -4.234 1.00 92.00 98 PHE A C 1
ATOM 803 O O . PHE A 1 98 ? 15.302 -9.935 -5.379 1.00 92.00 98 PHE A O 1
ATOM 810 N N . MET A 1 99 ? 13.908 -10.788 -3.840 1.00 92.19 99 MET A N 1
ATOM 811 C CA . MET A 1 99 ? 13.341 -11.803 -4.737 1.00 92.19 99 MET A CA 1
ATOM 812 C C . MET A 1 99 ? 12.673 -11.176 -5.963 1.00 92.19 99 MET A C 1
ATOM 814 O O . MET A 1 99 ? 12.911 -11.626 -7.081 1.00 92.19 99 MET A O 1
ATOM 818 N N . LEU A 1 100 ? 11.868 -10.128 -5.769 1.00 91.62 100 LEU A N 1
ATOM 819 C CA . LEU A 1 100 ? 11.194 -9.434 -6.865 1.00 91.62 100 LEU A CA 1
ATOM 820 C C . LEU A 1 100 ? 12.180 -8.679 -7.761 1.00 91.62 100 LEU A C 1
ATOM 822 O O . LEU A 1 100 ? 11.991 -8.690 -8.970 1.00 91.62 100 LEU A O 1
ATOM 826 N N . SER A 1 101 ? 13.240 -8.095 -7.197 1.00 87.88 101 SER A N 1
ATOM 827 C CA . SER A 1 101 ? 14.279 -7.380 -7.955 1.00 87.88 101 SER A CA 1
ATOM 828 C C . SER A 1 101 ? 15.151 -8.321 -8.792 1.00 87.88 101 SER A C 1
ATOM 830 O O . SER A 1 101 ? 15.539 -7.995 -9.914 1.00 87.88 101 SER A O 1
ATOM 832 N N . VAL A 1 102 ? 15.463 -9.511 -8.272 1.00 87.12 102 VAL A N 1
ATOM 833 C CA . VAL A 1 102 ? 16.161 -10.551 -9.043 1.00 87.12 102 VAL A CA 1
ATOM 834 C C . VAL A 1 102 ? 15.247 -11.088 -10.139 1.00 87.12 102 VAL A C 1
ATOM 836 O O . VAL A 1 102 ? 15.663 -11.168 -11.292 1.00 87.12 102 VAL A O 1
ATOM 839 N N . LEU A 1 103 ? 13.989 -11.399 -9.806 1.00 86.62 103 LEU A N 1
ATOM 840 C CA . LEU A 1 103 ? 13.008 -11.885 -10.775 1.00 86.62 103 LEU A CA 1
ATOM 841 C C . LEU A 1 103 ? 12.801 -10.881 -11.909 1.00 86.62 103 LEU A C 1
ATOM 843 O O . LEU A 1 103 ? 12.844 -11.267 -13.071 1.00 86.62 103 LEU A O 1
ATOM 847 N N . SER A 1 104 ? 12.612 -9.601 -11.592 1.00 82.44 104 SER A N 1
ATOM 848 C CA . SER A 1 104 ? 12.491 -8.564 -12.610 1.00 82.44 104 SER A CA 1
ATOM 849 C C . SER A 1 104 ? 13.756 -8.491 -13.458 1.00 82.44 104 SER A C 1
ATOM 851 O O . SER A 1 104 ? 13.650 -8.497 -14.675 1.00 82.44 104 SER A O 1
ATOM 853 N N . THR A 1 105 ? 14.948 -8.511 -12.855 1.00 79.56 105 THR A N 1
ATOM 854 C CA . THR A 1 105 ? 16.207 -8.469 -13.614 1.00 79.56 105 THR A CA 1
ATOM 855 C C . THR A 1 105 ? 16.283 -9.609 -14.625 1.00 79.56 105 THR A C 1
ATOM 857 O O . THR A 1 105 ? 16.536 -9.337 -15.789 1.00 79.56 105 THR A O 1
ATOM 860 N N . ILE A 1 106 ? 15.956 -10.843 -14.229 1.00 81.81 106 ILE A N 1
ATOM 861 C CA . ILE A 1 106 ? 15.919 -12.009 -15.131 1.00 81.81 106 ILE A CA 1
ATOM 862 C C . ILE A 1 106 ? 14.872 -11.822 -16.241 1.00 81.81 106 ILE A C 1
ATOM 864 O O . ILE A 1 106 ? 15.132 -12.102 -17.410 1.00 81.81 106 ILE A O 1
ATOM 868 N N . LEU A 1 107 ? 13.679 -11.338 -15.886 1.00 79.06 107 LEU A N 1
ATOM 869 C CA . LEU A 1 107 ? 12.580 -11.111 -16.827 1.00 79.06 107 LEU A CA 1
ATOM 870 C C . LEU A 1 107 ? 12.886 -10.009 -17.851 1.00 79.06 107 LEU A C 1
ATOM 872 O O . LEU A 1 107 ? 12.408 -10.077 -18.983 1.00 79.06 107 LEU A O 1
ATOM 876 N N . PHE A 1 108 ? 13.665 -9.002 -17.463 1.00 75.00 108 PHE A N 1
ATOM 877 C CA . PHE A 1 108 ? 14.091 -7.918 -18.341 1.00 75.00 108 PHE A CA 1
ATOM 878 C C . PHE A 1 108 ? 15.418 -8.215 -19.066 1.00 75.00 108 PHE A C 1
ATOM 880 O O . PHE A 1 108 ? 15.626 -7.684 -20.151 1.00 75.00 108 PHE A O 1
ATOM 887 N N . GLU A 1 109 ? 16.287 -9.097 -18.555 1.00 68.69 109 GLU A N 1
ATOM 888 C CA . GLU A 1 109 ? 17.565 -9.471 -19.193 1.00 68.69 109 GLU A CA 1
ATOM 889 C C . GLU A 1 109 ? 17.382 -10.071 -20.586 1.00 68.69 109 GLU A C 1
ATOM 891 O O . GLU A 1 109 ? 18.160 -9.792 -21.494 1.00 68.69 109 GLU A O 1
ATOM 896 N N . SER A 1 110 ? 16.276 -10.783 -20.802 1.00 63.88 110 SER A N 1
ATOM 897 C CA . SER A 1 110 ? 15.880 -11.275 -22.125 1.00 63.88 110 SER A CA 1
ATOM 898 C C . SER A 1 110 ? 15.466 -10.170 -23.116 1.00 63.88 110 SER A C 1
ATOM 900 O O . SER A 1 110 ? 15.271 -10.469 -24.295 1.00 63.88 110 SER A O 1
ATOM 902 N N . ARG A 1 111 ? 15.252 -8.933 -22.653 1.00 65.06 111 ARG A N 1
ATOM 903 C CA . ARG A 1 111 ? 14.696 -7.802 -23.420 1.00 65.06 111 ARG A CA 1
ATOM 904 C C . ARG A 1 111 ? 15.635 -6.593 -23.476 1.00 65.06 111 ARG A C 1
ATOM 906 O O . ARG A 1 111 ? 15.427 -5.737 -24.326 1.00 65.06 111 ARG A O 1
ATOM 913 N N . TYR A 1 112 ? 16.646 -6.514 -22.607 1.00 64.50 112 TYR A N 1
ATOM 914 C CA . TYR A 1 112 ? 17.524 -5.349 -22.530 1.00 64.50 112 TYR A CA 1
ATOM 915 C C . TYR A 1 112 ? 18.304 -5.134 -23.828 1.00 64.50 112 TYR A C 1
ATOM 917 O O . TYR A 1 112 ? 19.191 -5.912 -24.183 1.00 64.50 112 TYR A O 1
ATOM 925 N N . ASP A 1 113 ? 18.061 -3.992 -24.464 1.00 55.84 113 ASP A N 1
ATOM 926 C CA . ASP A 1 113 ? 19.116 -3.337 -25.219 1.00 55.84 113 ASP A CA 1
ATOM 927 C C . ASP A 1 113 ? 20.160 -2.806 -24.218 1.00 55.84 113 ASP A C 1
ATOM 929 O O . ASP A 1 113 ? 19.821 -2.150 -23.228 1.00 55.84 113 ASP A O 1
ATOM 933 N N . LYS A 1 114 ? 21.448 -3.081 -24.460 1.00 57.31 114 LYS A N 1
ATOM 934 C CA . LYS A 1 114 ? 22.576 -2.708 -23.575 1.00 57.31 114 LYS A CA 1
ATOM 935 C C . LYS A 1 114 ? 22.719 -1.190 -23.376 1.00 57.31 114 LYS A C 1
ATOM 937 O O . LYS A 1 114 ? 23.576 -0.752 -22.611 1.00 57.31 114 LYS A O 1
ATOM 942 N N . GLN A 1 115 ? 21.914 -0.397 -24.079 1.00 52.59 115 GLN A N 1
ATOM 943 C CA . GLN A 1 115 ? 21.939 1.059 -24.075 1.00 52.59 115 GLN A CA 1
ATOM 944 C C . GLN A 1 115 ? 21.190 1.696 -22.895 1.00 52.59 115 GLN A C 1
ATOM 946 O O . GLN A 1 115 ? 21.537 2.816 -22.521 1.00 52.59 115 GLN A O 1
ATOM 951 N N . ILE A 1 116 ? 20.205 1.024 -22.276 1.00 59.53 116 ILE A N 1
ATOM 952 C CA . ILE A 1 116 ? 19.491 1.582 -21.113 1.00 59.53 116 ILE A CA 1
ATOM 953 C C . ILE A 1 116 ? 20.160 1.107 -19.816 1.00 59.53 116 ILE A C 1
ATOM 955 O O . ILE A 1 116 ? 20.189 -0.093 -19.540 1.00 59.53 116 ILE A O 1
ATOM 959 N N . PRO A 1 117 ? 20.680 2.023 -18.974 1.00 62.81 117 PRO A N 1
ATOM 960 C CA . PRO A 1 117 ? 21.336 1.641 -17.732 1.00 62.81 117 PRO A CA 1
ATOM 961 C C . PRO A 1 117 ? 20.388 0.889 -16.790 1.00 62.81 117 PRO A C 1
ATOM 963 O O . PRO A 1 117 ? 19.302 1.375 -16.469 1.00 62.81 117 PRO A O 1
ATOM 966 N N . ILE A 1 118 ? 20.852 -0.247 -16.259 1.00 64.81 118 ILE A N 1
ATOM 967 C CA . ILE A 1 118 ? 20.117 -1.119 -15.319 1.00 64.81 118 ILE A CA 1
ATOM 968 C C . ILE A 1 118 ? 19.574 -0.376 -14.079 1.00 64.81 118 ILE A C 1
ATOM 970 O O . ILE A 1 118 ? 18.629 -0.818 -13.422 1.00 64.81 118 ILE A O 1
ATOM 974 N N . ILE A 1 119 ? 20.151 0.792 -13.775 1.00 66.56 119 ILE A N 1
ATOM 975 C CA . ILE A 1 119 ? 19.767 1.661 -12.664 1.00 66.56 119 ILE A CA 1
ATOM 976 C C . ILE A 1 119 ? 18.366 2.272 -12.822 1.00 66.56 119 ILE A C 1
ATOM 978 O O . ILE A 1 119 ? 17.699 2.482 -11.812 1.00 66.56 119 ILE A O 1
ATOM 982 N N . TYR A 1 120 ? 17.886 2.510 -14.050 1.00 68.25 120 TYR A N 1
ATOM 983 C CA . TYR A 1 120 ? 16.553 3.086 -14.286 1.00 68.25 120 TYR A CA 1
ATOM 984 C C . TYR A 1 120 ? 15.439 2.094 -13.941 1.00 68.25 120 TYR A C 1
ATOM 986 O O . TYR A 1 120 ? 14.525 2.430 -13.194 1.00 68.25 120 TYR A O 1
ATOM 994 N N . TYR A 1 121 ? 15.556 0.853 -14.412 1.00 69.25 121 TYR A N 1
ATOM 995 C CA . TYR A 1 121 ? 14.594 -0.206 -14.096 1.00 69.25 121 TYR A CA 1
ATOM 996 C C . TYR A 1 121 ? 14.638 -0.590 -12.623 1.00 69.25 121 TYR A C 1
ATOM 998 O O . TYR A 1 121 ? 13.600 -0.771 -11.989 1.00 69.25 121 TYR A O 1
ATOM 1006 N N . SER A 1 122 ? 15.845 -0.628 -12.048 1.00 76.81 122 SER A N 1
ATOM 1007 C CA . SER A 1 122 ? 16.004 -0.791 -10.606 1.00 76.81 122 SER A CA 1
ATOM 1008 C C . SER A 1 122 ? 15.197 0.282 -9.872 1.00 76.81 122 SER A C 1
ATOM 1010 O O . SER A 1 122 ? 14.388 -0.051 -9.008 1.00 76.81 122 SER A O 1
ATOM 1012 N N . PHE A 1 123 ? 15.362 1.559 -10.236 1.00 84.12 123 PHE A N 1
ATOM 1013 C CA . PHE A 1 123 ? 14.674 2.682 -9.596 1.00 84.12 123 PHE A CA 1
ATOM 1014 C C . PHE A 1 123 ? 13.143 2.564 -9.643 1.00 84.12 123 PHE A C 1
ATOM 1016 O O . PHE A 1 123 ? 12.490 2.783 -8.623 1.00 84.12 123 PHE A O 1
ATOM 1023 N N . GLU A 1 124 ? 12.565 2.168 -10.777 1.00 86.12 124 GLU A N 1
ATOM 1024 C CA . GLU A 1 124 ? 11.117 1.950 -10.902 1.00 86.12 124 GLU A CA 1
ATOM 1025 C C . GLU A 1 124 ? 10.605 0.891 -9.915 1.00 86.12 124 GLU A C 1
ATOM 1027 O O . GLU A 1 124 ? 9.604 1.106 -9.223 1.00 86.12 124 GLU A O 1
ATOM 1032 N N . ILE A 1 125 ? 11.327 -0.224 -9.775 1.00 88.75 125 ILE A N 1
ATOM 1033 C CA . ILE A 1 125 ? 10.988 -1.292 -8.824 1.00 88.75 125 ILE A CA 1
ATOM 1034 C C . ILE A 1 125 ? 11.100 -0.795 -7.382 1.00 88.75 125 ILE A C 1
ATOM 1036 O O . ILE A 1 125 ? 10.196 -1.047 -6.582 1.00 88.75 125 ILE A O 1
ATOM 1040 N N . TRP A 1 126 ? 12.163 -0.053 -7.048 1.00 91.62 126 TRP A N 1
ATOM 1041 C CA . TRP A 1 126 ? 12.336 0.557 -5.723 1.00 91.62 126 TRP A CA 1
ATOM 1042 C C . TRP A 1 126 ? 11.149 1.459 -5.362 1.00 91.62 126 TRP A C 1
ATOM 1044 O O . TRP A 1 126 ? 10.566 1.312 -4.283 1.00 91.62 126 TRP A O 1
ATOM 1054 N N . ILE A 1 127 ? 10.759 2.362 -6.268 1.00 93.31 127 ILE A N 1
ATOM 1055 C CA . ILE A 1 127 ? 9.627 3.274 -6.062 1.00 93.31 127 ILE A CA 1
ATOM 1056 C C . ILE A 1 127 ? 8.321 2.486 -5.946 1.00 93.31 127 ILE A C 1
ATOM 1058 O O . ILE A 1 127 ? 7.575 2.679 -4.985 1.00 93.31 127 ILE A O 1
ATOM 1062 N N . THR A 1 128 ? 8.063 1.551 -6.860 1.00 95.00 128 THR A N 1
ATOM 1063 C CA . THR A 1 128 ? 6.857 0.706 -6.843 1.00 95.00 128 THR A CA 1
ATOM 1064 C C . THR A 1 128 ? 6.709 -0.032 -5.515 1.00 95.00 128 THR A C 1
ATOM 1066 O O . THR A 1 128 ? 5.636 -0.026 -4.904 1.00 95.00 128 THR A O 1
ATOM 1069 N N . PHE A 1 129 ? 7.797 -0.631 -5.033 1.00 95.62 129 PHE A N 1
ATOM 1070 C CA . PHE A 1 129 ? 7.820 -1.379 -3.783 1.00 95.62 129 PHE A CA 1
ATOM 1071 C C . PHE A 1 129 ? 7.542 -0.482 -2.569 1.00 95.62 129 PHE A C 1
ATOM 1073 O O . PHE A 1 129 ? 6.699 -0.812 -1.728 1.00 95.62 129 PHE A O 1
ATOM 1080 N N . LEU A 1 130 ? 8.189 0.687 -2.503 1.00 96.06 130 LEU A N 1
ATOM 1081 C CA . LEU A 1 130 ? 7.972 1.672 -1.442 1.00 96.06 130 LEU A CA 1
ATOM 1082 C C . LEU A 1 130 ? 6.508 2.133 -1.398 1.00 96.06 130 LEU A C 1
ATOM 1084 O O . LEU A 1 130 ? 5.878 2.108 -0.336 1.00 96.06 130 LEU A O 1
ATOM 1088 N N . PHE A 1 131 ? 5.947 2.509 -2.550 1.00 97.25 131 PHE A N 1
ATOM 1089 C CA . PHE A 1 131 ? 4.556 2.950 -2.652 1.00 97.25 131 PHE A CA 1
ATOM 1090 C C . PHE A 1 131 ? 3.573 1.842 -2.271 1.00 97.25 131 PHE A C 1
ATOM 1092 O O . PHE A 1 131 ? 2.603 2.119 -1.566 1.00 97.25 131 PHE A O 1
ATOM 1099 N N . ALA A 1 132 ? 3.829 0.589 -2.650 1.00 97.50 132 ALA A N 1
ATOM 1100 C CA . ALA A 1 132 ? 2.983 -0.541 -2.270 1.00 97.50 132 ALA A CA 1
ATOM 1101 C C . ALA A 1 132 ? 2.962 -0.772 -0.748 1.00 97.50 132 ALA A C 1
ATOM 1103 O O . ALA A 1 132 ? 1.895 -1.009 -0.166 1.00 97.50 132 ALA A O 1
ATOM 1104 N N . ILE A 1 133 ? 4.116 -0.654 -0.079 1.00 96.25 133 ILE A N 1
ATOM 1105 C CA . ILE A 1 133 ? 4.203 -0.728 1.388 1.00 96.25 133 ILE A CA 1
ATOM 1106 C C . ILE A 1 133 ? 3.429 0.423 2.029 1.00 96.25 133 ILE A C 1
ATOM 1108 O O . ILE A 1 133 ? 2.606 0.176 2.917 1.00 96.25 133 ILE A O 1
ATOM 1112 N N . LEU A 1 134 ? 3.673 1.664 1.600 1.00 96.94 134 LEU A N 1
ATOM 1113 C CA . LEU A 1 134 ? 2.996 2.847 2.140 1.00 96.94 134 LEU A CA 1
ATOM 1114 C C . LEU A 1 134 ? 1.482 2.739 1.966 1.00 96.94 134 LEU A C 1
ATOM 1116 O O . LEU A 1 134 ? 0.733 2.890 2.932 1.00 96.94 134 LEU A O 1
ATOM 1120 N N . PHE A 1 135 ? 1.034 2.382 0.765 1.00 97.12 135 PHE A N 1
ATOM 1121 C CA . PHE A 1 135 ? -0.369 2.165 0.442 1.00 97.12 135 PHE A CA 1
ATOM 1122 C C . PHE A 1 135 ? -1.018 1.125 1.364 1.00 97.12 135 PHE A C 1
ATOM 1124 O O . PHE A 1 135 ? -2.074 1.377 1.951 1.00 97.12 135 PHE A O 1
ATOM 1131 N N . ALA A 1 136 ? -0.366 -0.023 1.567 1.00 95.31 136 ALA A N 1
ATOM 1132 C CA . ALA A 1 136 ? -0.860 -1.051 2.477 1.00 95.31 136 ALA A CA 1
ATOM 1133 C C . ALA A 1 136 ? -0.991 -0.538 3.923 1.00 95.31 136 ALA A C 1
ATOM 1135 O O . ALA A 1 136 ? -1.986 -0.827 4.595 1.00 95.31 136 ALA A O 1
ATOM 1136 N N . HIS A 1 137 ? -0.020 0.238 4.411 1.00 93.62 137 HIS A N 1
ATOM 1137 C CA . HI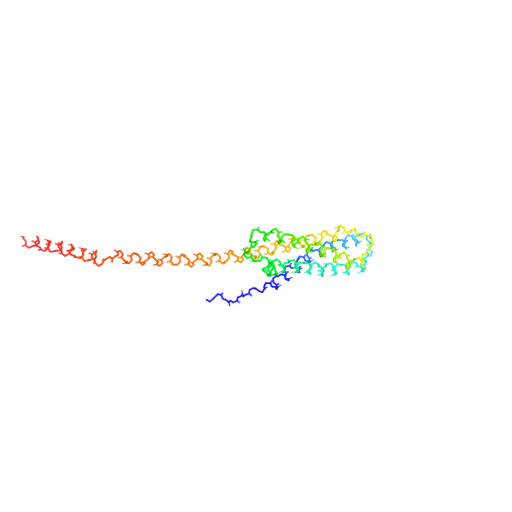S A 1 137 ? -0.055 0.803 5.763 1.00 93.62 137 HIS A CA 1
ATOM 1138 C C . HIS A 1 137 ? -1.143 1.867 5.920 1.00 93.62 137 HIS A C 1
ATOM 1140 O O . HIS A 1 137 ? -1.870 1.831 6.915 1.00 93.62 137 HIS A O 1
ATOM 1146 N N . ILE A 1 138 ? -1.324 2.738 4.925 1.00 95.44 138 ILE A N 1
ATOM 1147 C CA . ILE A 1 138 ? -2.402 3.734 4.888 1.00 95.44 138 ILE A CA 1
ATOM 1148 C C . ILE A 1 138 ? -3.767 3.039 4.941 1.00 95.44 138 ILE A C 1
ATOM 1150 O O . ILE A 1 138 ? -4.605 3.390 5.771 1.00 95.44 138 ILE A O 1
ATOM 1154 N N . LEU A 1 139 ? -3.985 1.992 4.139 1.00 93.69 139 LEU A N 1
ATOM 1155 C CA . LEU A 1 139 ? -5.242 1.238 4.169 1.00 93.69 139 LEU A CA 1
ATOM 1156 C C . LEU A 1 139 ? -5.504 0.574 5.526 1.00 93.69 139 LEU A C 1
ATOM 1158 O O . LEU A 1 139 ? -6.648 0.536 5.986 1.00 93.69 139 LEU A O 1
ATOM 1162 N N . ILE A 1 140 ? -4.470 0.039 6.179 1.00 91.81 140 ILE A N 1
ATOM 1163 C CA . ILE A 1 140 ? -4.597 -0.528 7.530 1.00 91.81 140 ILE A CA 1
ATOM 1164 C C . ILE A 1 140 ? -4.943 0.568 8.538 1.00 91.81 140 ILE A C 1
ATOM 1166 O O . ILE A 1 140 ? -5.808 0.353 9.387 1.00 91.81 140 ILE A O 1
ATOM 1170 N N . PHE A 1 141 ? -4.283 1.721 8.450 1.00 93.38 141 PHE A N 1
ATOM 1171 C CA . PHE A 1 141 ? -4.520 2.858 9.329 1.00 93.38 141 PHE A CA 1
ATOM 1172 C C . PHE A 1 141 ? -5.955 3.377 9.201 1.00 93.38 141 PHE A C 1
ATOM 1174 O O . PHE A 1 141 ? -6.6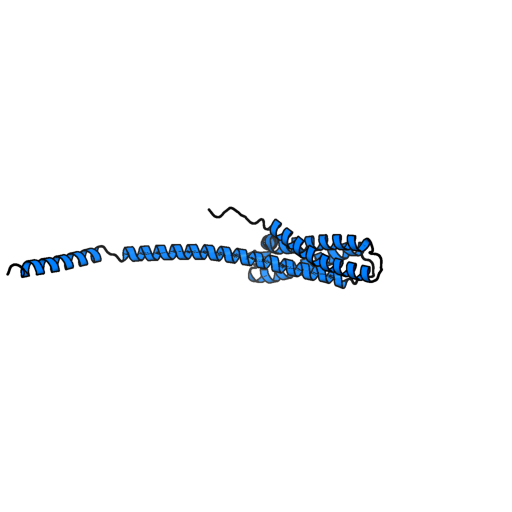51 3.463 10.209 1.00 93.38 141 PHE A O 1
ATOM 1181 N N . ILE A 1 142 ? -6.441 3.596 7.975 1.00 92.19 142 ILE A N 1
ATOM 1182 C CA . ILE A 1 142 ? -7.823 4.028 7.707 1.00 92.19 142 ILE A CA 1
ATOM 1183 C C . ILE A 1 142 ? -8.832 3.023 8.276 1.00 92.19 142 ILE A C 1
ATOM 1185 O O . ILE A 1 142 ? -9.797 3.412 8.931 1.00 92.19 142 ILE A O 1
ATOM 1189 N N . LYS A 1 143 ? -8.604 1.716 8.071 1.00 90.31 143 LYS A N 1
ATOM 1190 C CA . LYS A 1 143 ? -9.478 0.669 8.627 1.00 90.31 143 LYS A CA 1
ATOM 1191 C C . LYS A 1 143 ? -9.520 0.722 10.156 1.00 90.31 143 LYS A C 1
ATOM 1193 O O . LYS A 1 143 ? -10.603 0.656 10.723 1.00 90.31 143 LYS A O 1
ATOM 1198 N N . LYS A 1 144 ? -8.365 0.874 10.814 1.00 90.81 144 LYS A N 1
ATOM 1199 C CA . LYS A 1 144 ? -8.280 0.984 12.279 1.00 90.81 144 LYS A CA 1
ATOM 1200 C C . LYS A 1 144 ? -8.947 2.250 12.809 1.00 90.81 144 LYS A C 1
ATOM 1202 O O . LYS A 1 144 ? -9.678 2.159 13.787 1.00 90.81 144 LYS A O 1
ATOM 1207 N N . ALA A 1 145 ? -8.721 3.392 12.164 1.00 92.38 145 ALA A N 1
ATOM 1208 C CA . ALA A 1 145 ? -9.326 4.664 12.547 1.00 92.38 145 ALA A CA 1
ATOM 1209 C C . ALA A 1 145 ? -10.857 4.587 12.487 1.00 92.38 145 ALA A C 1
ATOM 1211 O O . ALA A 1 145 ? -11.526 4.956 13.445 1.00 92.38 145 ALA A O 1
ATOM 1212 N N . ARG A 1 146 ? -11.405 3.997 11.417 1.00 91.00 146 ARG A N 1
ATOM 1213 C CA . ARG A 1 146 ? -12.853 3.803 11.267 1.00 91.00 146 ARG A CA 1
ATOM 1214 C C . ARG A 1 146 ? -13.443 2.879 12.333 1.00 91.00 146 ARG A C 1
ATOM 1216 O O . ARG A 1 146 ? -14.527 3.149 12.834 1.00 91.00 146 ARG A O 1
ATOM 1223 N N . THR A 1 147 ? -12.757 1.788 12.676 1.00 93.00 147 THR A N 1
ATOM 1224 C CA . THR A 1 147 ? -13.200 0.908 13.770 1.00 93.00 147 THR A CA 1
ATOM 1225 C C . THR A 1 147 ? -13.175 1.645 15.107 1.00 93.00 147 THR A C 1
ATOM 1227 O O . THR A 1 147 ? -14.173 1.635 15.815 1.00 93.00 147 THR A O 1
ATOM 1230 N N . ALA A 1 148 ? -12.093 2.368 15.407 1.00 93.69 148 ALA A N 1
ATOM 1231 C CA . ALA A 1 148 ? -11.975 3.136 16.643 1.00 93.69 148 ALA A CA 1
ATOM 1232 C C . ALA A 1 148 ? -13.038 4.242 16.764 1.00 93.69 148 ALA A C 1
ATOM 1234 O O . ALA A 1 148 ? -13.495 4.535 17.866 1.00 93.69 148 ALA A O 1
ATOM 1235 N N . GLU A 1 149 ? -13.441 4.864 15.655 1.00 94.94 149 GLU A N 1
ATOM 1236 C CA . GLU A 1 149 ? -14.518 5.858 15.632 1.00 94.94 149 GLU A CA 1
ATOM 1237 C C . GLU A 1 149 ? -15.875 5.237 15.996 1.00 94.94 149 GLU A C 1
ATOM 1239 O O . GLU A 1 149 ? -16.600 5.784 16.828 1.00 94.94 149 GLU A O 1
ATOM 1244 N N . ILE A 1 150 ? -16.187 4.066 15.432 1.00 94.94 150 ILE A N 1
ATOM 1245 C CA . ILE A 1 150 ? -17.417 3.318 15.732 1.00 94.94 150 ILE A CA 1
ATOM 1246 C C . ILE A 1 150 ? -17.436 2.878 17.201 1.00 94.94 150 ILE A C 1
ATOM 1248 O O . ILE A 1 150 ? -18.434 3.095 17.889 1.00 94.94 150 ILE A O 1
ATOM 1252 N N . ASP A 1 151 ? -16.332 2.317 17.695 1.00 94.81 151 ASP A N 1
ATOM 1253 C CA . ASP A 1 151 ? -16.223 1.858 19.083 1.00 94.81 151 ASP A CA 1
ATOM 1254 C C . ASP A 1 151 ? -16.384 3.033 20.064 1.00 94.81 151 ASP A C 1
ATOM 1256 O O . ASP A 1 151 ? -17.106 2.933 21.055 1.00 94.81 151 ASP A O 1
ATOM 1260 N N . ASN A 1 152 ? -15.786 4.191 19.761 1.00 96.00 152 ASN A N 1
ATOM 1261 C CA . ASN A 1 152 ? -15.960 5.404 20.565 1.00 96.00 152 ASN A CA 1
ATOM 1262 C C . ASN A 1 152 ? -17.404 5.915 20.570 1.00 96.00 152 ASN A C 1
ATOM 1264 O O . ASN A 1 152 ? -17.868 6.407 21.598 1.00 96.00 152 ASN A O 1
ATOM 1268 N N . ALA A 1 153 ? -18.114 5.833 19.442 1.00 95.38 153 ALA A N 1
ATOM 1269 C CA . ALA A 1 153 ? -19.521 6.219 19.384 1.00 95.38 153 ALA A CA 1
ATOM 1270 C C . ALA A 1 153 ? -20.378 5.318 20.288 1.00 95.38 153 ALA A C 1
ATOM 1272 O O . ALA A 1 153 ? -21.192 5.830 21.056 1.00 95.38 153 ALA A O 1
ATOM 1273 N N . HIS A 1 154 ? -20.131 4.005 20.268 1.00 95.00 154 HIS A N 1
ATOM 1274 C CA . HIS A 1 154 ? -20.821 3.044 21.131 1.00 95.00 154 HIS A CA 1
ATOM 1275 C C . HIS A 1 154 ? -20.531 3.291 22.618 1.00 95.00 154 HIS A C 1
ATOM 1277 O O . HIS A 1 154 ? -21.452 3.378 23.426 1.00 95.00 154 HIS A O 1
ATOM 1283 N N . LEU A 1 155 ? -19.262 3.501 22.979 1.00 96.56 155 LEU A N 1
ATOM 1284 C CA . LEU A 1 155 ? -18.865 3.800 24.360 1.00 96.56 155 LEU A CA 1
ATOM 1285 C C . LEU A 1 155 ? -19.490 5.103 24.879 1.00 96.56 155 LEU A C 1
ATOM 1287 O O . LEU A 1 155 ? -19.880 5.186 26.044 1.00 96.56 155 LEU A O 1
ATOM 1291 N N . LYS A 1 156 ? -19.616 6.129 24.026 1.00 96.12 156 LYS A N 1
ATOM 1292 C CA . LYS A 1 156 ? -20.317 7.374 24.381 1.00 96.12 156 LYS A CA 1
ATOM 1293 C C . LYS A 1 156 ? -21.805 7.139 24.629 1.00 96.12 156 LYS A C 1
ATOM 1295 O O . LYS A 1 156 ? -22.354 7.724 25.560 1.00 96.12 156 LYS A O 1
ATOM 1300 N N . GLU A 1 157 ? -22.445 6.292 23.828 1.00 96.56 157 GLU A N 1
ATOM 1301 C CA . GLU A 1 157 ? -23.849 5.926 24.016 1.00 96.56 157 GLU A CA 1
ATOM 1302 C C . GLU A 1 157 ? -24.062 5.163 25.332 1.00 96.56 157 GLU A C 1
ATOM 1304 O O . GLU A 1 157 ? -24.954 5.509 26.109 1.00 96.56 157 GLU A O 1
ATOM 1309 N N . GLU A 1 158 ? -23.226 4.165 25.621 1.00 96.25 158 GLU A N 1
ATOM 1310 C CA . GLU A 1 158 ? -23.284 3.404 26.876 1.00 96.25 158 GLU A CA 1
ATOM 1311 C C . GLU A 1 158 ? -23.059 4.297 28.097 1.00 96.25 158 GLU A C 1
ATOM 1313 O O . GLU A 1 158 ? -23.807 4.207 29.073 1.00 96.25 158 GLU A O 1
ATOM 1318 N N . LYS A 1 159 ? -22.092 5.220 28.018 1.00 96.62 159 LYS A N 1
ATOM 1319 C CA . LYS A 1 159 ? -21.844 6.211 29.069 1.00 96.62 159 LYS A CA 1
ATOM 1320 C C . LYS A 1 159 ? -23.075 7.086 29.322 1.00 96.62 159 LYS A C 1
ATOM 1322 O O . LYS A 1 159 ? -23.490 7.221 30.469 1.00 96.62 159 LYS A O 1
ATOM 1327 N N . ALA A 1 160 ? -23.688 7.631 28.271 1.00 94.94 160 ALA A N 1
ATOM 1328 C CA . ALA A 1 160 ? -24.880 8.469 28.405 1.00 94.94 160 ALA A CA 1
ATOM 1329 C C . ALA A 1 160 ? -26.065 7.699 29.020 1.00 94.94 160 ALA A C 1
ATOM 1331 O O . ALA A 1 160 ? -26.804 8.243 29.842 1.00 94.94 160 ALA A O 1
ATOM 1332 N N . LYS A 1 161 ? -26.235 6.415 28.671 1.00 94.94 161 LYS A N 1
ATOM 1333 C CA . LYS A 1 161 ? -27.261 5.548 29.276 1.00 94.94 161 LYS A CA 1
ATOM 1334 C C . LYS A 1 161 ? -27.004 5.298 30.761 1.00 94.94 161 LYS A C 1
ATOM 1336 O O . LYS A 1 161 ? -27.950 5.359 31.544 1.00 94.94 161 LYS A O 1
ATOM 1341 N N . ALA A 1 162 ? -25.756 5.041 31.148 1.00 93.25 162 ALA A N 1
ATOM 1342 C CA . ALA A 1 162 ? -25.378 4.838 32.545 1.00 93.25 162 ALA A CA 1
ATOM 1343 C C . ALA A 1 162 ? -25.581 6.111 33.386 1.00 93.25 162 ALA A C 1
ATOM 1345 O O . ALA A 1 162 ? -26.146 6.044 34.476 1.00 93.25 162 ALA A O 1
ATOM 1346 N N . GLU A 1 163 ? -25.202 7.277 32.855 1.00 93.44 163 GLU A N 1
ATOM 1347 C CA . GLU A 1 163 ? -25.440 8.573 33.504 1.00 93.44 163 GLU A CA 1
ATOM 1348 C C . GLU A 1 163 ? -26.939 8.843 33.685 1.00 93.44 163 GLU A C 1
ATOM 1350 O O . GLU A 1 163 ? -27.373 9.227 34.769 1.00 93.44 163 GLU A O 1
ATOM 1355 N N . LEU A 1 164 ? -27.756 8.570 32.663 1.00 92.69 164 LEU A N 1
ATOM 1356 C CA . LEU A 1 164 ? -29.210 8.716 32.743 1.00 92.69 164 LEU A CA 1
ATOM 1357 C C . LEU A 1 164 ? -29.834 7.751 33.761 1.00 92.69 164 LEU A C 1
ATOM 1359 O O . LEU A 1 164 ? -30.740 8.147 34.494 1.00 92.69 164 LEU A O 1
ATOM 1363 N N . ALA A 1 165 ? -29.367 6.502 33.824 1.00 90.88 165 ALA A N 1
ATOM 1364 C CA . ALA A 1 165 ? -29.819 5.534 34.822 1.00 90.88 165 ALA A CA 1
ATOM 1365 C C . ALA A 1 165 ? -29.486 6.003 36.249 1.00 90.88 165 ALA A C 1
ATOM 1367 O O . ALA A 1 165 ? -30.374 6.024 37.098 1.00 90.88 165 ALA A O 1
ATOM 1368 N N . SER A 1 166 ? -28.259 6.481 36.476 1.00 89.12 166 SER A N 1
ATOM 1369 C CA . SER A 1 166 ? -27.839 7.063 37.757 1.00 89.12 166 SER A CA 1
ATOM 1370 C C . SER A 1 166 ? -28.665 8.299 38.128 1.00 89.12 166 SER A C 1
ATOM 1372 O O . SER A 1 166 ? -29.063 8.456 39.278 1.00 89.12 166 SER A O 1
ATOM 1374 N N . LEU A 1 167 ? -28.942 9.192 37.173 1.00 85.75 167 LEU A N 1
ATOM 1375 C CA . LEU A 1 167 ? -29.780 10.373 37.411 1.00 85.75 167 LEU A CA 1
ATOM 1376 C C . LEU A 1 167 ? -31.213 9.982 37.786 1.00 85.75 167 LEU A C 1
ATOM 1378 O O . LEU A 1 167 ? -31.784 10.565 38.704 1.00 85.75 167 LEU A O 1
ATOM 1382 N N . LYS A 1 168 ? -31.790 8.978 37.115 1.00 81.12 168 LYS A N 1
ATOM 1383 C CA . LYS A 1 168 ? -33.117 8.447 37.464 1.00 81.12 168 LYS A CA 1
ATOM 1384 C C . LYS A 1 168 ? -33.152 7.868 38.873 1.00 81.12 168 LYS A C 1
ATOM 1386 O O . LYS A 1 168 ? -34.133 8.077 39.573 1.00 81.12 168 LYS A O 1
ATOM 1391 N N . GLU A 1 169 ? -32.101 7.169 39.282 1.00 80.69 169 GLU A N 1
ATOM 1392 C CA . GLU A 1 169 ? -31.989 6.605 40.628 1.00 80.69 169 GLU A CA 1
ATOM 1393 C C . GLU A 1 169 ? -31.869 7.697 41.707 1.00 80.69 169 GLU A C 1
ATOM 1395 O O . GLU A 1 169 ? -32.456 7.577 42.782 1.00 80.69 169 GLU A O 1
ATOM 1400 N N . GLN A 1 170 ? -31.186 8.807 41.404 1.00 74.00 170 GLN A N 1
ATOM 1401 C CA . GLN A 1 170 ? -31.061 9.955 42.311 1.00 74.00 170 GLN A CA 1
ATOM 1402 C C . GLN A 1 170 ? -32.356 10.761 42.485 1.00 74.00 170 GLN A C 1
ATOM 1404 O O . GLN A 1 170 ? -32.540 11.384 43.536 1.00 74.00 170 GLN A O 1
ATOM 1409 N N . ILE A 1 171 ? -33.285 10.730 41.520 1.00 67.38 171 ILE A N 1
ATOM 1410 C CA . ILE A 1 171 ? -34.661 11.214 41.724 1.00 67.38 171 ILE A CA 1
ATOM 1411 C C . ILE A 1 171 ? -35.392 10.182 42.593 1.00 67.38 171 ILE A C 1
ATOM 1413 O O . ILE A 1 171 ? -36.225 9.400 42.141 1.00 67.38 171 ILE A O 1
ATOM 1417 N N . SER A 1 172 ? -35.032 10.152 43.874 1.00 65.31 172 SER A N 1
ATOM 1418 C CA . SER A 1 172 ? -35.668 9.273 44.845 1.00 65.31 172 SER A CA 1
ATOM 1419 C C . SER A 1 172 ? -37.141 9.674 45.019 1.00 65.31 172 SER A C 1
ATOM 1421 O O . SER A 1 172 ? -37.456 10.871 45.056 1.00 65.31 172 SER A O 1
ATOM 1423 N N . PRO A 1 173 ? -38.061 8.711 45.218 1.00 64.12 173 PRO A N 1
ATOM 1424 C CA . PRO A 1 173 ? -39.445 9.011 45.587 1.00 64.12 173 PRO A CA 1
ATOM 1425 C C . PRO A 1 173 ? -39.515 9.931 46.811 1.00 64.12 173 PRO A C 1
ATOM 1427 O O . PRO A 1 173 ? -40.383 10.790 46.902 1.00 64.12 173 PRO A O 1
ATOM 1430 N N . HIS A 1 174 ? -38.552 9.793 47.727 1.00 66.56 174 HIS A N 1
ATOM 1431 C CA . HIS A 1 174 ? -38.433 10.602 48.932 1.00 66.56 174 HIS A CA 1
ATOM 1432 C C . HIS A 1 174 ? -38.209 12.091 48.634 1.00 66.56 174 HIS A C 1
ATOM 1434 O O . HIS A 1 174 ? -38.777 12.932 49.323 1.00 66.56 174 HIS A O 1
ATOM 1440 N N . PHE A 1 175 ? -37.439 12.446 47.596 1.00 71.75 175 PHE A N 1
ATOM 1441 C CA . PHE A 1 175 ? -37.278 13.849 47.201 1.00 71.75 175 PHE A CA 1
ATOM 1442 C C . PHE A 1 175 ? -38.614 14.444 46.737 1.00 71.75 175 PHE A C 1
ATOM 1444 O O . PHE A 1 175 ? -39.011 15.501 47.218 1.00 71.75 175 PHE A O 1
ATOM 1451 N N . LEU A 1 176 ? -39.356 13.715 45.895 1.00 70.06 176 LEU A N 1
ATOM 1452 C CA . LEU A 1 176 ? -40.697 14.109 45.447 1.00 70.06 176 LEU A CA 1
ATOM 1453 C C . LEU A 1 176 ? -41.695 14.225 46.611 1.00 70.06 176 LEU A C 1
ATOM 1455 O O . LEU A 1 176 ? -42.407 15.226 46.706 1.00 70.06 176 LEU A O 1
ATOM 1459 N N . PHE A 1 177 ? -41.728 13.249 47.525 1.00 70.81 177 PHE A N 1
ATOM 1460 C CA . PHE A 1 177 ? -42.595 13.298 48.708 1.00 70.81 177 PHE A CA 1
ATOM 1461 C C . PHE A 1 177 ? -42.226 14.441 49.657 1.00 70.81 177 PHE A C 1
ATOM 1463 O O . PHE A 1 177 ? -43.125 15.091 50.193 1.00 70.81 177 PHE A O 1
ATOM 1470 N N . ASN A 1 178 ? -40.936 14.738 49.827 1.00 69.12 178 ASN A N 1
ATOM 1471 C CA . ASN A 1 178 ? -40.476 15.872 50.625 1.00 69.12 178 ASN A CA 1
ATOM 1472 C C . ASN A 1 178 ? -40.925 17.204 50.025 1.00 69.12 178 ASN A C 1
ATOM 1474 O O . ASN A 1 178 ? -41.450 18.048 50.750 1.00 69.12 178 ASN A O 1
ATOM 1478 N N . THR A 1 179 ? -40.773 17.394 48.710 1.00 80.00 179 THR A N 1
ATOM 1479 C CA . THR A 1 179 ? -41.212 18.632 48.051 1.00 80.00 179 THR A CA 1
ATOM 1480 C C . THR A 1 179 ? -42.730 18.797 48.135 1.00 80.00 179 THR A C 1
ATOM 1482 O O . THR A 1 179 ? -43.205 19.882 48.469 1.00 80.00 179 THR A O 1
ATOM 1485 N N . LEU A 1 180 ? -43.496 17.725 47.907 1.00 77.69 180 LEU A N 1
ATOM 1486 C CA . LEU A 1 180 ? -44.958 17.749 47.996 1.00 77.6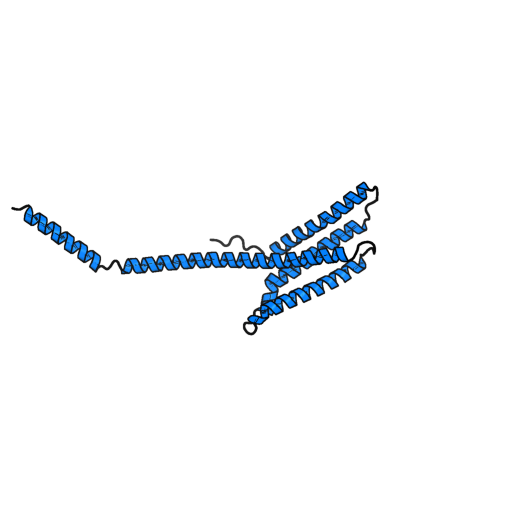9 180 LEU A CA 1
ATOM 1487 C C . LEU A 1 180 ? -45.441 18.047 49.423 1.00 77.69 180 LEU A C 1
ATOM 1489 O O . LEU A 1 180 ? -46.347 18.856 49.619 1.00 77.69 180 LEU A O 1
ATOM 1493 N N . SER A 1 181 ? -44.813 17.424 50.423 1.00 76.62 181 SER A N 1
ATOM 1494 C CA . SER A 1 181 ? -45.159 17.623 51.833 1.00 76.62 181 SER A CA 1
ATOM 1495 C C . SER A 1 181 ? -44.836 19.044 52.293 1.00 76.62 181 SER A C 1
ATOM 1497 O O . SER A 1 181 ? -45.668 19.677 52.944 1.00 76.62 181 SER A O 1
ATOM 1499 N N . SER A 1 182 ? -43.676 19.588 51.906 1.00 80.56 182 SER A N 1
ATOM 1500 C CA . SER A 1 182 ? -43.338 20.990 52.174 1.00 80.56 182 SER A CA 1
ATOM 1501 C C . SER A 1 182 ? -44.302 21.952 51.485 1.00 80.56 182 SER A C 1
ATOM 1503 O O . SER A 1 182 ? -44.808 22.855 52.145 1.00 80.56 182 SER A O 1
ATOM 1505 N N . LEU A 1 183 ? -44.623 21.750 50.206 1.00 79.06 183 LEU A N 1
ATOM 1506 C CA . LEU A 1 183 ? -45.563 22.610 49.481 1.00 79.06 183 LEU A CA 1
ATOM 1507 C C . LEU A 1 183 ? -46.965 22.579 50.108 1.00 79.06 183 LEU A C 1
ATOM 1509 O O . LEU A 1 183 ? -47.561 23.627 50.340 1.00 79.06 183 LEU A O 1
ATOM 1513 N N . SER A 1 184 ? -47.465 21.389 50.452 1.00 74.56 184 SER A N 1
ATOM 1514 C CA . SER A 1 184 ? -48.737 21.231 51.164 1.00 74.56 184 SER A CA 1
ATOM 1515 C C . SER A 1 184 ? -48.726 21.958 52.511 1.00 74.56 184 SER A C 1
ATOM 1517 O O . SER A 1 184 ? -49.725 22.572 52.874 1.00 74.56 184 SER A O 1
ATOM 1519 N N . SER A 1 185 ? -47.600 21.941 53.236 1.00 77.75 185 SER A N 1
ATOM 1520 C CA . SER A 1 185 ? -47.456 22.682 54.495 1.00 77.75 185 SER A CA 1
ATOM 1521 C C . SER A 1 185 ? -47.504 24.201 54.308 1.00 77.75 185 SER A C 1
ATOM 1523 O O . SER A 1 185 ? -48.111 24.882 55.131 1.00 77.75 185 SER A O 1
ATOM 1525 N N . VAL A 1 186 ? -46.930 24.716 53.214 1.00 79.12 186 VAL A N 1
ATOM 1526 C CA . VAL A 1 186 ? -46.917 26.150 52.892 1.00 79.12 186 VAL A CA 1
ATOM 1527 C C . VAL A 1 186 ? -48.322 26.621 52.511 1.00 79.12 186 VAL A C 1
ATOM 1529 O O . VAL A 1 186 ? -48.811 27.583 53.092 1.00 79.12 186 VAL A O 1
ATOM 1532 N N . ILE A 1 187 ? -49.023 25.886 51.643 1.00 73.69 187 ILE A N 1
ATOM 1533 C CA . ILE A 1 187 ? -50.408 26.206 51.252 1.00 73.69 187 ILE A CA 1
ATOM 1534 C C . ILE A 1 187 ? -51.341 26.184 52.476 1.00 73.69 187 ILE A C 1
ATOM 1536 O O . ILE A 1 187 ? -52.117 27.111 52.686 1.00 73.69 187 ILE A O 1
ATOM 1540 N N . ARG A 1 188 ? -51.212 25.178 53.359 1.00 71.00 188 ARG A N 1
ATOM 1541 C CA . ARG A 1 188 ? -52.014 25.101 54.599 1.00 71.00 188 ARG A CA 1
ATOM 1542 C C . ARG A 1 188 ? -51.706 26.214 55.597 1.00 71.00 188 ARG A C 1
ATOM 1544 O O . ARG A 1 188 ? -52.556 26.512 56.434 1.00 71.00 188 ARG A O 1
ATOM 1551 N N . GLN A 1 189 ? -50.496 26.771 55.581 1.00 69.62 189 GLN A N 1
ATOM 1552 C CA . GLN A 1 189 ? -50.156 27.926 56.410 1.00 69.62 189 GLN A CA 1
ATOM 1553 C C . GLN A 1 189 ? -50.776 29.213 55.864 1.00 69.62 189 GLN A C 1
ATOM 1555 O O . GLN A 1 189 ? -51.268 29.999 56.671 1.00 69.62 189 GLN A O 1
ATOM 1560 N N . ASP A 1 190 ? -50.814 29.399 54.543 1.00 66.44 190 ASP A N 1
ATOM 1561 C CA . ASP A 1 190 ? -51.459 30.559 53.913 1.00 66.44 190 ASP A CA 1
ATOM 1562 C C . ASP A 1 190 ? -52.987 30.537 54.076 1.00 66.44 190 ASP A C 1
ATOM 1564 O O . ASP A 1 190 ? -53.566 31.547 54.483 1.00 66.44 190 ASP A O 1
ATOM 1568 N N . ASP A 1 191 ? -53.638 29.379 53.908 1.00 59.47 191 ASP A N 1
ATOM 1569 C CA . ASP A 1 191 ? -55.087 29.231 54.138 1.00 59.47 191 ASP A CA 1
ATOM 1570 C C . ASP A 1 191 ? -55.484 29.598 55.578 1.00 59.47 191 ASP A C 1
ATOM 1572 O O . ASP A 1 191 ? -56.521 30.214 55.817 1.00 59.47 191 ASP A O 1
ATOM 1576 N N . LYS A 1 192 ? -54.627 29.271 56.554 1.00 58.81 192 LYS A N 1
ATOM 1577 C CA . LYS A 1 192 ? -54.851 29.573 57.977 1.00 58.81 192 LYS A CA 1
ATOM 1578 C C . LYS A 1 192 ? -54.580 31.041 58.330 1.00 58.81 192 LYS A C 1
ATOM 1580 O O . LYS A 1 192 ? -55.027 31.502 59.379 1.00 58.81 192 LYS A O 1
ATOM 1585 N N . LYS A 1 193 ? -53.833 31.759 57.485 1.00 55.81 193 LYS A N 1
ATOM 1586 C CA . LYS A 1 193 ? -53.499 33.184 57.637 1.00 55.81 193 LYS A CA 1
ATOM 1587 C C . LYS A 1 193 ? -54.510 34.098 56.936 1.00 55.81 193 LYS A C 1
ATOM 1589 O O . LYS A 1 193 ? -54.642 35.242 57.344 1.00 55.81 193 LYS A O 1
ATOM 1594 N N . SER A 1 194 ? -55.224 33.591 55.926 1.00 52.09 194 SER A N 1
ATOM 1595 C CA . SER A 1 194 ? -56.293 34.298 55.200 1.00 52.09 194 SER A CA 1
ATOM 1596 C C . SER A 1 194 ? -57.675 34.218 55.874 1.00 52.09 194 SER A C 1
ATOM 1598 O O . SER A 1 194 ? -58.609 34.873 55.416 1.00 52.09 194 SER A O 1
ATOM 1600 N N . SER A 1 195 ? -57.830 33.404 56.922 1.00 47.34 195 SER A N 1
ATOM 1601 C CA . SER A 1 195 ? -59.079 33.230 57.682 1.00 47.34 195 SER A CA 1
ATOM 1602 C C . SER A 1 195 ? -59.089 33.953 59.045 1.00 47.34 195 SER A C 1
ATOM 1604 O O . SER A 1 195 ? -59.853 33.570 59.931 1.00 47.34 195 SER A O 1
ATOM 1606 N N . LEU A 1 196 ? -58.223 34.956 59.222 1.00 42.34 196 LEU A N 1
ATOM 1607 C CA . LEU A 1 196 ? -58.189 35.914 60.338 1.00 42.34 196 LEU A CA 1
ATOM 1608 C C . LEU A 1 196 ? -58.427 37.321 59.787 1.00 42.34 196 LEU A C 1
ATOM 1610 O O . LEU A 1 196 ? -59.124 38.094 60.477 1.00 42.34 196 LEU A O 1
#